Protein AF-A0AAW4CA44-F1 (afdb_monomer)

Nearest PDB structures (foldseek):
  3k1f-assembly1_I  TM=1.861E-01  e=2.307E+00  Saccharomyces cerevisiae
  8ze6-assembly1_B  TM=2.387E-01  e=8.278E+00  Manis javanica

pLDDT: mean 91.17, std 7.04, range [65.62, 98.19]

Structure (mmCIF, N/CA/C/O backbone):
data_AF-A0AAW4CA44-F1
#
_entry.id   AF-A0AAW4CA44-F1
#
loop_
_atom_site.group_PDB
_atom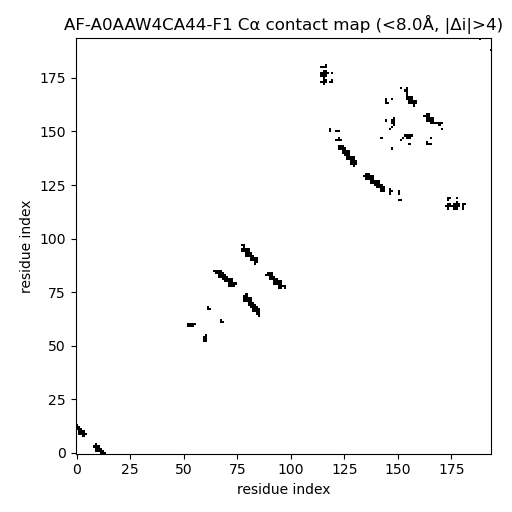_site.id
_atom_site.type_symbol
_atom_site.label_atom_id
_atom_site.label_alt_id
_atom_site.label_comp_id
_atom_site.label_asym_id
_atom_site.label_entity_id
_atom_site.label_seq_id
_atom_site.pdbx_PDB_ins_code
_atom_site.Cartn_x
_atom_site.Cartn_y
_atom_site.Cartn_z
_atom_site.occupancy
_atom_site.B_iso_or_equiv
_atom_site.auth_seq_id
_atom_site.auth_comp_id
_atom_site.auth_asym_id
_atom_site.auth_atom_id
_atom_site.pdbx_PDB_model_num
ATOM 1 N N . ALA A 1 1 ? 39.038 5.543 -43.722 1.00 79.88 1 ALA A N 1
ATOM 2 C CA . ALA A 1 1 ? 39.277 4.459 -44.694 1.00 79.88 1 ALA A CA 1
ATOM 3 C C . ALA A 1 1 ? 38.577 3.198 -44.208 1.00 79.88 1 ALA A C 1
ATOM 5 O O . ALA A 1 1 ? 38.648 2.915 -43.011 1.00 79.88 1 ALA A O 1
ATOM 6 N N . TRP A 1 2 ? 37.882 2.506 -45.109 1.00 91.25 2 TRP A N 1
ATOM 7 C CA . TRP A 1 2 ? 37.335 1.167 -44.896 1.00 91.25 2 TRP A CA 1
ATOM 8 C C . TRP A 1 2 ? 38.202 0.173 -45.675 1.00 91.25 2 TRP A C 1
ATOM 10 O O . TRP A 1 2 ? 38.726 0.534 -46.728 1.00 91.25 2 TRP A O 1
ATOM 20 N N . TYR A 1 3 ? 38.423 -1.027 -45.144 1.00 92.56 3 TYR A N 1
ATOM 21 C CA . TYR A 1 3 ? 39.148 -2.084 -45.853 1.00 92.56 3 TYR A CA 1
ATOM 22 C C . TYR A 1 3 ? 38.650 -3.465 -45.425 1.00 92.56 3 TYR A C 1
ATOM 24 O O . TYR A 1 3 ? 38.087 -3.618 -44.338 1.00 92.56 3 TYR A O 1
ATOM 32 N N . VAL A 1 4 ? 38.864 -4.456 -46.290 1.00 95.25 4 VAL A N 1
ATOM 33 C CA . VAL A 1 4 ? 38.542 -5.865 -46.037 1.00 95.25 4 VAL A CA 1
ATOM 34 C C . VAL A 1 4 ? 39.842 -6.661 -46.022 1.00 95.25 4 VAL A C 1
ATOM 36 O O . VAL A 1 4 ? 40.695 -6.461 -46.885 1.00 95.25 4 VAL A O 1
ATOM 39 N N . THR A 1 5 ? 40.031 -7.525 -45.026 1.00 95.19 5 THR A N 1
ATOM 40 C CA . THR A 1 5 ? 41.208 -8.405 -44.967 1.00 95.19 5 THR A CA 1
ATOM 41 C C . THR A 1 5 ? 41.041 -9.602 -45.899 1.00 95.19 5 THR A C 1
ATOM 43 O O . THR A 1 5 ? 39.931 -9.960 -46.286 1.00 95.19 5 THR A O 1
ATOM 46 N N . THR A 1 6 ? 42.134 -10.299 -46.203 1.00 95.12 6 THR A N 1
ATOM 47 C CA . THR A 1 6 ? 42.086 -11.581 -46.929 1.00 95.12 6 THR A CA 1
ATOM 48 C C . THR A 1 6 ? 41.328 -12.678 -46.172 1.00 95.12 6 THR A C 1
ATOM 50 O O . THR A 1 6 ? 40.929 -13.666 -46.776 1.00 95.12 6 THR A O 1
ATOM 53 N N . LEU A 1 7 ? 41.087 -12.491 -44.868 1.00 95.69 7 LEU A N 1
ATOM 54 C CA . LEU A 1 7 ? 40.252 -13.357 -44.031 1.00 95.69 7 LEU A CA 1
ATOM 55 C C . LEU A 1 7 ? 38.764 -12.952 -44.044 1.00 95.69 7 LEU A C 1
ATOM 57 O O . LEU A 1 7 ? 37.966 -13.560 -43.339 1.00 95.69 7 LEU A O 1
ATOM 61 N N . GLY A 1 8 ? 38.388 -11.915 -44.801 1.00 92.94 8 GLY A N 1
ATOM 62 C CA . GLY A 1 8 ? 37.006 -11.441 -44.921 1.00 92.94 8 GLY A CA 1
ATOM 63 C C . GLY A 1 8 ? 36.542 -10.487 -43.815 1.00 92.94 8 GLY A C 1
ATOM 64 O O . GLY A 1 8 ? 35.371 -10.113 -43.791 1.00 92.94 8 GLY A O 1
ATOM 65 N N . ASN A 1 9 ? 37.430 -10.046 -42.915 1.00 93.19 9 ASN A N 1
ATOM 66 C CA . ASN A 1 9 ? 37.067 -9.079 -41.874 1.00 93.19 9 ASN A CA 1
ATOM 67 C C . ASN A 1 9 ? 36.920 -7.685 -42.477 1.00 93.19 9 ASN A C 1
ATOM 69 O O . ASN A 1 9 ? 37.839 -7.196 -43.134 1.00 93.19 9 ASN A O 1
ATOM 73 N N . MET A 1 10 ? 35.799 -7.022 -42.205 1.00 92.94 10 MET A N 1
ATOM 74 C CA . MET A 1 10 ? 35.562 -5.642 -42.618 1.00 92.94 10 MET A CA 1
ATOM 75 C C . MET A 1 10 ? 35.904 -4.682 -41.476 1.00 92.94 10 MET A C 1
ATOM 77 O O . MET A 1 10 ? 35.412 -4.833 -40.360 1.00 92.94 10 MET A O 1
ATOM 81 N N . HIS A 1 11 ? 36.719 -3.666 -41.759 1.00 93.38 11 HIS A N 1
ATOM 82 C CA . HIS A 1 11 ? 37.109 -2.648 -40.785 1.00 93.38 11 HIS A CA 1
ATOM 83 C C . HIS A 1 11 ? 36.714 -1.251 -41.265 1.00 93.38 11 HIS A C 1
ATOM 85 O O . HIS A 1 11 ? 36.974 -0.881 -42.411 1.00 93.38 11 HIS A O 1
ATOM 91 N N . CYS A 1 12 ? 36.163 -0.436 -40.361 1.00 91.94 12 CYS A N 1
ATOM 92 C CA . CYS A 1 12 ? 35.957 0.997 -40.559 1.00 91.94 12 CYS A CA 1
ATOM 93 C C . CYS A 1 12 ? 36.619 1.774 -39.414 1.00 91.94 12 CYS A C 1
ATOM 95 O O . CYS A 1 12 ? 36.429 1.433 -38.251 1.00 91.94 12 CYS A O 1
ATOM 97 N N . ARG A 1 13 ? 37.408 2.810 -39.734 1.00 87.00 13 ARG A N 1
ATOM 98 C CA . ARG A 1 13 ? 38.096 3.632 -38.716 1.00 87.00 13 ARG A CA 1
ATOM 99 C C . ARG A 1 13 ? 37.192 4.631 -37.981 1.00 87.00 13 ARG A C 1
ATOM 101 O O . ARG A 1 13 ? 37.518 4.976 -36.857 1.00 87.00 13 ARG A O 1
ATOM 108 N N . ASN A 1 14 ? 36.114 5.104 -38.614 1.00 89.12 14 ASN A N 1
ATOM 109 C CA . ASN A 1 14 ? 35.220 6.118 -38.040 1.00 89.12 14 ASN A CA 1
ATOM 110 C C . ASN A 1 14 ? 33.825 5.522 -37.806 1.00 89.12 14 ASN A C 1
ATOM 112 O O . ASN A 1 14 ? 33.614 4.838 -36.813 1.00 89.12 14 ASN A O 1
ATOM 116 N N . GLY A 1 15 ? 32.882 5.744 -38.725 1.00 90.06 15 GLY A N 1
ATOM 117 C CA . GLY A 1 15 ? 31.509 5.251 -38.617 1.00 90.06 15 GLY A CA 1
ATOM 118 C C . GLY A 1 15 ? 31.065 4.498 -39.866 1.00 90.06 15 GLY A C 1
ATOM 119 O O . GLY A 1 15 ? 31.588 4.722 -40.959 1.00 90.06 15 GLY A O 1
ATOM 120 N N . ALA A 1 16 ? 30.093 3.609 -39.693 1.00 92.44 16 ALA A N 1
ATOM 121 C CA . ALA A 1 16 ? 29.365 2.958 -40.773 1.00 92.44 16 ALA A CA 1
ATOM 122 C C . ALA A 1 16 ? 27.868 3.199 -40.542 1.00 92.44 16 ALA A C 1
ATOM 124 O O . ALA A 1 16 ? 27.333 2.791 -39.514 1.00 92.44 16 ALA A O 1
ATOM 125 N N . ASN A 1 17 ? 27.217 3.887 -41.481 1.00 92.75 17 ASN A N 1
ATOM 126 C CA . ASN A 1 17 ? 25.785 4.172 -41.426 1.00 92.75 17 ASN A CA 1
ATOM 127 C C . ASN A 1 17 ? 25.055 3.254 -42.410 1.00 92.75 17 ASN A C 1
ATOM 129 O O . ASN A 1 17 ? 25.437 3.173 -43.577 1.00 92.75 17 ASN A O 1
ATOM 133 N N . PHE A 1 18 ? 23.995 2.594 -41.947 1.00 94.31 18 PHE A N 1
ATOM 134 C CA . PHE A 1 18 ? 23.135 1.741 -42.764 1.00 94.31 18 PHE A CA 1
ATOM 135 C C . PHE A 1 18 ? 21.726 2.337 -42.774 1.00 94.31 18 PHE A C 1
ATOM 137 O O . PHE A 1 18 ? 21.125 2.515 -41.719 1.00 94.31 18 PHE A O 1
ATOM 144 N N . HIS A 1 19 ? 21.206 2.663 -43.958 1.00 94.06 19 HIS A N 1
ATOM 145 C CA . HIS A 1 19 ? 19.866 3.252 -44.116 1.00 94.06 19 HIS A CA 1
ATOM 146 C C . HIS A 1 19 ? 18.775 2.214 -44.409 1.00 94.06 19 HIS A C 1
ATOM 148 O O . HIS A 1 19 ? 17.592 2.539 -44.399 1.00 94.06 19 HIS A O 1
ATOM 154 N N . GLY A 1 20 ? 19.178 0.977 -44.701 1.00 95.50 20 GLY A N 1
ATOM 155 C CA . GLY A 1 20 ? 18.288 -0.139 -44.989 1.00 95.50 20 GLY A CA 1
ATOM 156 C C . GLY A 1 20 ? 18.403 -1.247 -43.948 1.00 95.50 20 GLY A C 1
ATOM 157 O O . GLY A 1 20 ? 18.813 -1.033 -42.808 1.00 95.50 20 GLY A O 1
ATOM 158 N N . ARG A 1 21 ? 18.047 -2.458 -44.369 1.00 94.44 21 ARG A N 1
ATOM 159 C CA . ARG A 1 21 ? 18.075 -3.656 -43.533 1.00 94.44 21 ARG A CA 1
ATOM 160 C C . ARG A 1 21 ? 19.507 -4.156 -43.321 1.00 94.44 21 ARG A C 1
ATOM 162 O O . ARG A 1 21 ? 20.285 -4.227 -44.268 1.00 94.44 21 ARG A O 1
ATOM 169 N N . VAL A 1 22 ? 19.820 -4.541 -42.086 1.00 94.56 22 VAL A N 1
ATOM 170 C CA . VAL A 1 22 ? 21.043 -5.266 -41.719 1.00 94.56 22 VAL A CA 1
ATOM 171 C C . VAL A 1 22 ? 20.613 -6.602 -41.129 1.00 94.56 22 VAL A C 1
ATOM 173 O O . VAL A 1 22 ? 19.961 -6.630 -40.087 1.00 94.56 22 VAL A O 1
ATOM 176 N N . ASP A 1 23 ? 20.950 -7.695 -41.808 1.00 93.56 23 ASP A N 1
ATOM 177 C CA . ASP A 1 23 ? 20.640 -9.053 -41.365 1.00 93.56 23 ASP A CA 1
ATOM 178 C C . ASP A 1 23 ? 21.888 -9.748 -40.822 1.00 93.56 23 ASP A C 1
ATOM 180 O O . ASP A 1 23 ? 22.973 -9.654 -41.395 1.00 93.56 23 ASP A O 1
ATOM 184 N N . PHE A 1 24 ? 21.708 -10.493 -39.734 1.00 92.31 24 PHE A N 1
ATOM 185 C CA . PHE A 1 24 ? 22.721 -11.360 -39.144 1.00 92.31 24 PHE A CA 1
ATOM 186 C C . PHE A 1 24 ? 22.192 -12.803 -39.152 1.00 92.31 24 PHE A C 1
ATOM 188 O O . PHE A 1 24 ? 21.102 -13.049 -38.637 1.00 92.31 24 PHE A O 1
ATOM 195 N N . SER A 1 25 ? 22.921 -13.755 -39.740 1.00 86.81 25 SER A N 1
ATOM 196 C CA . SER A 1 25 ? 22.473 -15.153 -39.884 1.00 86.81 25 SER A CA 1
ATOM 197 C C . SER A 1 25 ? 22.835 -16.046 -38.681 1.00 86.81 25 SER A C 1
ATOM 199 O O . SER A 1 25 ? 23.636 -15.670 -37.817 1.00 86.81 25 SER A O 1
ATOM 201 N N . ASP A 1 26 ? 22.238 -17.244 -38.628 1.00 82.56 26 ASP A N 1
ATOM 202 C CA . ASP A 1 26 ? 22.510 -18.340 -37.681 1.00 82.56 26 ASP A CA 1
ATOM 203 C C . ASP A 1 26 ? 22.618 -17.926 -36.198 1.00 82.56 26 ASP A C 1
ATOM 205 O O . ASP A 1 26 ? 21.624 -17.608 -35.547 1.00 82.56 26 ASP A O 1
ATOM 209 N N . ARG A 1 27 ? 23.838 -17.979 -35.637 1.00 81.88 27 ARG A N 1
ATOM 210 C CA . ARG A 1 27 ? 24.189 -17.663 -34.242 1.00 81.88 27 ARG A CA 1
ATOM 211 C C . ARG A 1 27 ? 25.140 -16.471 -34.191 1.00 81.88 27 ARG A C 1
ATOM 213 O O . ARG A 1 27 ? 26.250 -16.561 -33.665 1.00 81.88 27 ARG A O 1
ATOM 220 N N . SER A 1 28 ? 24.716 -15.357 -34.768 1.00 88.62 28 SER A N 1
ATOM 221 C CA . SER A 1 28 ? 25.492 -14.121 -34.733 1.00 88.62 28 SER A CA 1
ATOM 222 C C . SER A 1 28 ? 25.520 -13.504 -33.331 1.00 88.62 28 SER A C 1
ATOM 224 O O . SER A 1 28 ? 24.560 -13.597 -32.567 1.00 88.62 28 SER A O 1
ATOM 226 N N . ARG A 1 29 ? 26.635 -12.852 -32.986 1.00 91.50 29 ARG A N 1
ATOM 227 C CA . ARG A 1 29 ? 26.768 -12.044 -31.767 1.00 91.50 29 ARG A CA 1
ATOM 228 C C . ARG A 1 29 ? 27.095 -10.614 -32.156 1.00 91.50 29 ARG A C 1
ATOM 230 O O . ARG A 1 29 ? 28.037 -10.387 -32.909 1.00 91.50 29 ARG A O 1
ATOM 237 N N . VAL A 1 30 ? 26.348 -9.669 -31.601 1.00 93.56 30 VAL A N 1
ATOM 238 C CA . VAL A 1 30 ? 26.621 -8.238 -31.738 1.00 93.56 30 VAL A CA 1
ATOM 239 C C . VAL A 1 30 ? 27.064 -7.722 -30.376 1.00 93.56 30 VAL A C 1
ATOM 241 O O . VAL A 1 30 ? 26.314 -7.808 -29.407 1.00 93.56 30 VAL A O 1
ATOM 244 N N . ASN A 1 31 ? 28.296 -7.221 -30.300 1.00 94.38 31 ASN A N 1
ATOM 245 C CA . ASN A 1 31 ? 28.855 -6.654 -29.078 1.00 94.38 31 ASN A CA 1
ATOM 246 C C . ASN A 1 31 ? 28.838 -5.129 -29.176 1.00 94.38 31 ASN A C 1
ATOM 248 O O . ASN A 1 31 ? 29.398 -4.562 -30.113 1.00 94.38 31 ASN A O 1
ATOM 252 N N . PHE A 1 32 ? 28.243 -4.475 -28.182 1.00 94.56 32 PHE A N 1
ATOM 253 C CA . PHE A 1 32 ? 28.301 -3.028 -28.022 1.00 94.56 32 PHE A CA 1
ATOM 254 C C . PHE A 1 32 ? 29.223 -2.709 -26.847 1.00 94.56 32 PHE A C 1
ATOM 256 O O . PHE A 1 32 ? 28.968 -3.128 -25.721 1.00 94.56 32 PHE A O 1
ATOM 263 N N . TYR A 1 33 ? 30.308 -1.984 -27.113 1.00 93.69 33 TYR A N 1
ATOM 264 C CA . TYR A 1 33 ? 31.251 -1.535 -26.078 1.00 93.69 33 TYR A CA 1
ATOM 265 C C . TYR A 1 33 ? 30.842 -0.191 -25.450 1.00 93.69 33 TYR A C 1
ATOM 267 O O . TYR A 1 33 ? 31.508 0.312 -24.550 1.00 93.69 33 TYR A O 1
ATOM 275 N N . SER A 1 34 ? 29.734 0.376 -25.922 1.00 93.25 34 SER A N 1
ATOM 276 C CA . SER A 1 34 ? 29.039 1.541 -25.381 1.00 93.25 34 SER A CA 1
ATOM 277 C C . SER A 1 34 ? 27.533 1.258 -25.343 1.00 93.25 34 SER A C 1
ATOM 279 O O . SER A 1 34 ? 27.081 0.207 -25.800 1.00 93.25 34 SER A O 1
ATOM 281 N N . GLN A 1 35 ? 26.743 2.173 -24.782 1.00 92.81 35 GLN A N 1
ATOM 282 C CA . GLN A 1 35 ? 25.297 1.995 -24.688 1.00 92.81 35 GLN A CA 1
ATOM 283 C C . GLN A 1 35 ? 24.633 2.132 -26.074 1.00 92.81 35 GLN A C 1
ATOM 285 O O . GLN A 1 35 ? 24.700 3.215 -26.662 1.00 92.81 35 GLN A O 1
ATOM 290 N N . PRO A 1 36 ? 23.980 1.080 -26.610 1.00 94.75 36 PRO A N 1
ATOM 291 C CA . PRO A 1 36 ? 23.202 1.208 -27.836 1.00 94.75 36 PRO A CA 1
ATOM 292 C C . PRO A 1 36 ? 21.957 2.071 -27.589 1.00 94.75 36 PRO A C 1
ATOM 294 O O . PRO A 1 36 ? 21.385 2.057 -26.497 1.00 94.75 36 PRO A O 1
ATOM 297 N N . SER A 1 37 ? 21.520 2.802 -28.615 1.00 94.69 37 SER A N 1
ATOM 298 C CA . SER A 1 37 ? 20.318 3.642 -28.577 1.00 94.69 37 SER A CA 1
ATOM 299 C C . SER A 1 37 ? 19.331 3.209 -29.659 1.00 94.69 37 SER A C 1
ATOM 301 O O . SER A 1 37 ? 19.723 2.988 -30.804 1.00 94.69 37 SER A O 1
ATOM 303 N N . PHE A 1 38 ? 18.053 3.101 -29.292 1.00 94.75 38 PHE A N 1
ATOM 304 C CA . PHE A 1 38 ? 16.960 2.690 -30.174 1.00 94.75 38 PHE A CA 1
ATOM 305 C C . PHE A 1 38 ? 15.836 3.727 -30.110 1.00 94.75 38 PHE A C 1
ATOM 307 O O . PHE A 1 38 ? 15.036 3.726 -29.177 1.00 94.75 38 PHE A O 1
ATOM 314 N N . SER A 1 39 ? 15.758 4.621 -31.098 1.00 94.94 39 SER A N 1
ATOM 315 C CA . SER A 1 39 ? 14.807 5.745 -31.071 1.00 94.94 39 SER A CA 1
ATOM 316 C C . SER A 1 39 ? 13.340 5.333 -31.236 1.00 94.94 39 SER A C 1
ATOM 318 O O . SER A 1 39 ? 12.464 6.016 -30.725 1.00 94.94 39 SER A O 1
ATOM 320 N N . ASN A 1 40 ? 13.077 4.209 -31.912 1.00 94.56 40 ASN A N 1
ATOM 321 C CA . ASN A 1 40 ? 11.727 3.684 -32.162 1.00 94.56 40 ASN A CA 1
ATOM 322 C C . ASN A 1 40 ? 11.439 2.392 -31.371 1.00 94.56 40 ASN A C 1
ATOM 324 O O . ASN A 1 40 ? 10.542 1.631 -31.726 1.00 94.56 40 ASN A O 1
ATOM 328 N N . GLY A 1 41 ? 12.218 2.126 -30.316 1.00 92.75 41 GLY A N 1
ATOM 329 C CA . GLY A 1 41 ? 12.138 0.892 -29.533 1.00 92.75 41 GLY A CA 1
ATOM 330 C C . GLY A 1 41 ? 12.890 -0.292 -30.151 1.00 92.75 41 GLY A C 1
ATOM 331 O O . GLY A 1 41 ? 13.475 -0.201 -31.231 1.00 92.75 41 GLY A O 1
ATOM 332 N N . ALA A 1 42 ? 12.893 -1.411 -29.426 1.00 93.81 42 ALA A N 1
ATOM 333 C CA . ALA A 1 42 ? 13.510 -2.668 -29.836 1.00 93.81 42 ALA A CA 1
ATOM 334 C C . ALA A 1 42 ? 12.486 -3.804 -29.720 1.00 93.81 42 ALA A C 1
ATOM 336 O O . ALA A 1 42 ? 11.833 -3.952 -28.688 1.00 93.81 42 ALA A O 1
ATOM 337 N N . VAL A 1 43 ? 12.360 -4.613 -30.772 1.00 94.44 43 VAL A N 1
ATOM 338 C CA . VAL A 1 43 ? 11.500 -5.804 -30.787 1.00 94.44 43 VAL A CA 1
ATOM 339 C C . VAL A 1 43 ? 12.376 -7.038 -30.602 1.00 94.44 43 VAL A C 1
ATOM 341 O O . VAL A 1 43 ? 13.314 -7.252 -31.368 1.00 94.44 43 VAL A O 1
ATOM 344 N N . ILE A 1 44 ? 12.069 -7.853 -29.591 1.00 93.94 44 ILE A N 1
ATOM 345 C CA . ILE A 1 44 ? 12.786 -9.099 -29.291 1.00 93.94 44 ILE A CA 1
ATOM 346 C C . ILE A 1 44 ? 11.820 -10.264 -29.483 1.00 93.94 44 ILE A C 1
ATOM 348 O O . ILE A 1 44 ? 10.913 -10.472 -28.682 1.00 93.94 44 ILE A O 1
ATOM 352 N N . ASN A 1 45 ? 12.034 -11.041 -30.543 1.00 92.50 45 ASN A N 1
ATOM 353 C CA . ASN A 1 45 ? 11.297 -12.279 -30.782 1.00 92.50 45 ASN A CA 1
ATOM 354 C C . ASN A 1 45 ? 11.994 -13.426 -30.039 1.00 92.50 45 ASN A C 1
ATOM 356 O O . ASN A 1 45 ? 12.885 -14.076 -30.581 1.00 92.50 45 ASN A O 1
ATOM 360 N N . GLY A 1 46 ? 11.627 -13.625 -28.772 1.00 91.88 46 GLY A N 1
ATOM 361 C CA . GLY A 1 46 ? 12.207 -14.644 -27.898 1.00 91.88 46 GLY A CA 1
ATOM 362 C C . GLY A 1 46 ? 12.470 -14.121 -26.488 1.00 91.88 46 GLY A C 1
ATOM 363 O O . GLY A 1 46 ? 11.909 -13.115 -26.062 1.00 91.88 46 GLY A O 1
ATOM 364 N N . SER A 1 47 ? 13.328 -14.815 -25.743 1.00 92.62 47 SER A N 1
ATOM 365 C CA . SER A 1 47 ? 13.669 -14.428 -24.372 1.00 92.62 47 SER A CA 1
ATOM 366 C C . SER A 1 47 ? 14.713 -13.310 -24.333 1.00 92.62 47 SER A C 1
ATOM 368 O O . SER A 1 47 ? 15.761 -13.403 -24.972 1.00 92.62 47 SER A O 1
ATOM 370 N N . LEU A 1 48 ? 14.472 -12.295 -23.501 1.00 93.19 48 LEU A N 1
ATOM 371 C CA . LEU A 1 48 ? 15.467 -11.296 -23.117 1.00 93.19 48 LEU A CA 1
ATOM 372 C C . LEU A 1 48 ? 16.111 -11.708 -21.785 1.00 93.19 48 LEU A C 1
ATOM 374 O O . LEU A 1 48 ? 15.431 -11.818 -20.768 1.00 93.19 48 LEU A O 1
ATOM 378 N N . ARG A 1 49 ? 17.433 -11.908 -21.778 1.00 92.00 49 ARG A N 1
ATOM 379 C CA . ARG A 1 49 ? 18.213 -12.114 -20.550 1.00 92.00 49 ARG A CA 1
ATOM 380 C C . ARG A 1 49 ? 18.946 -10.826 -20.194 1.00 92.00 49 ARG A C 1
ATOM 382 O O . ARG A 1 49 ? 19.800 -10.381 -20.954 1.00 92.00 49 ARG A O 1
ATOM 389 N N . VAL A 1 50 ? 18.652 -10.270 -19.022 1.00 89.94 50 VAL A N 1
ATOM 390 C CA . VAL A 1 50 ? 19.299 -9.062 -18.492 1.00 89.94 50 VAL A CA 1
ATOM 391 C C . VAL A 1 50 ? 19.995 -9.419 -17.184 1.00 89.94 50 VAL A C 1
ATOM 393 O O . VAL A 1 50 ? 19.392 -10.038 -16.314 1.00 89.94 50 VAL A O 1
ATOM 396 N N . SER A 1 51 ? 21.278 -9.080 -17.057 1.00 88.69 51 SER A N 1
ATOM 397 C CA . SER A 1 51 ? 22.021 -9.214 -15.794 1.00 88.69 51 SER A CA 1
ATOM 398 C C . SER A 1 51 ? 21.878 -7.984 -14.894 1.00 88.69 51 SER A C 1
ATOM 400 O O . SER A 1 51 ? 22.055 -8.086 -13.684 1.00 88.69 51 SER A O 1
ATOM 402 N N . GLY A 1 52 ? 21.587 -6.827 -15.493 1.00 87.00 52 GLY A N 1
ATOM 403 C CA . GLY A 1 52 ? 21.255 -5.580 -14.811 1.00 87.00 52 GLY A CA 1
ATOM 404 C C . GLY A 1 52 ? 19.747 -5.360 -14.680 1.00 87.00 52 GLY A C 1
ATOM 405 O O . GLY A 1 52 ? 18.960 -6.303 -14.632 1.00 87.00 52 GLY A O 1
ATOM 406 N N . ARG A 1 53 ? 19.348 -4.090 -14.635 1.00 86.88 53 ARG A N 1
ATOM 407 C CA . ARG A 1 53 ? 17.950 -3.675 -14.488 1.00 86.88 53 ARG A CA 1
ATOM 408 C C . ARG A 1 53 ? 17.359 -3.191 -15.812 1.00 86.88 53 ARG A C 1
ATOM 410 O O . ARG A 1 53 ? 18.099 -2.755 -16.691 1.00 86.88 53 ARG A O 1
ATOM 417 N N . ILE A 1 54 ? 16.034 -3.254 -15.933 1.00 91.88 54 ILE A N 1
ATOM 418 C CA . ILE A 1 54 ? 15.276 -2.649 -17.035 1.00 91.88 54 ILE A CA 1
ATOM 419 C C . ILE A 1 54 ? 14.575 -1.415 -16.464 1.00 91.88 54 ILE A C 1
ATOM 421 O O . ILE A 1 54 ? 13.672 -1.555 -15.647 1.00 91.88 54 ILE A O 1
ATOM 425 N N . THR A 1 55 ? 14.977 -0.221 -16.895 1.00 90.44 55 THR A N 1
ATOM 426 C CA . THR A 1 55 ? 14.458 1.061 -16.395 1.00 90.44 55 THR A CA 1
ATOM 427 C C . THR A 1 55 ? 13.640 1.794 -17.455 1.00 90.44 55 THR A C 1
ATOM 429 O O . THR A 1 55 ? 13.793 1.572 -18.656 1.00 90.44 55 THR A O 1
ATOM 432 N N . TYR A 1 56 ? 12.785 2.713 -17.014 1.00 87.94 56 TYR A N 1
ATOM 433 C CA . TYR A 1 56 ? 12.122 3.708 -17.856 1.00 87.94 56 TYR A CA 1
ATOM 434 C C . TYR A 1 56 ? 12.058 5.052 -17.116 1.00 87.94 56 TYR A C 1
ATOM 436 O O . TYR A 1 56 ? 12.347 5.128 -15.919 1.00 87.94 56 TYR A O 1
ATOM 444 N N . SER A 1 57 ? 11.691 6.135 -17.810 1.00 86.31 57 SER A N 1
ATOM 445 C CA . SER A 1 57 ? 11.546 7.446 -17.162 1.00 86.31 57 SER A CA 1
ATOM 446 C C . SER A 1 57 ? 10.385 7.400 -16.166 1.00 86.31 57 SER A C 1
ATOM 448 O O . SER A 1 57 ? 9.219 7.393 -16.556 1.00 86.31 57 SER A O 1
ATOM 450 N N . GLY A 1 58 ? 10.718 7.287 -14.879 1.00 82.00 58 GLY A N 1
ATOM 451 C CA . GLY A 1 58 ? 9.758 7.144 -13.786 1.00 82.00 58 GLY A CA 1
ATOM 452 C C . GLY A 1 58 ? 9.805 5.814 -13.028 1.00 82.00 58 GLY A C 1
ATOM 453 O O . GLY A 1 58 ? 9.022 5.663 -12.092 1.00 82.00 58 GLY A O 1
ATOM 454 N N . GLY A 1 59 ? 10.694 4.867 -13.364 1.00 83.81 59 GLY A N 1
ATOM 455 C CA . GLY A 1 59 ? 10.846 3.665 -12.540 1.00 83.81 59 GLY A CA 1
ATOM 456 C C . GLY A 1 59 ? 11.647 2.506 -13.131 1.00 83.81 59 GLY A C 1
ATOM 457 O O . GLY A 1 59 ? 12.371 2.627 -14.118 1.00 83.81 59 GLY A O 1
ATOM 458 N N . GLU A 1 60 ? 11.495 1.365 -12.470 1.00 86.88 60 GLU A N 1
ATOM 459 C CA . GLU A 1 60 ? 12.068 0.069 -12.831 1.00 86.88 60 GLU A CA 1
ATOM 460 C C . GLU A 1 60 ? 10.939 -0.832 -13.336 1.00 86.88 60 GLU A C 1
ATOM 462 O O . GLU A 1 60 ? 9.822 -0.804 -12.810 1.00 86.88 60 GLU A O 1
ATOM 467 N N . TRP A 1 61 ? 11.211 -1.638 -14.355 1.00 86.38 61 TRP A N 1
ATOM 468 C CA . TRP A 1 61 ? 10.257 -2.618 -14.849 1.00 86.38 61 TRP A CA 1
ATOM 469 C C . TRP A 1 61 ? 10.133 -3.787 -13.867 1.00 86.38 61 TRP A C 1
ATOM 471 O O . TRP A 1 61 ? 11.130 -4.337 -13.396 1.00 86.38 61 TRP A O 1
ATOM 481 N N . LEU A 1 62 ? 8.894 -4.187 -13.587 1.00 80.81 62 LEU A N 1
ATOM 482 C CA . LEU A 1 62 ? 8.564 -5.321 -12.733 1.00 80.81 62 LEU A CA 1
ATOM 483 C C . LEU A 1 62 ? 7.899 -6.409 -13.578 1.00 80.81 62 LEU A C 1
ATOM 485 O O . LEU A 1 62 ? 6.830 -6.186 -14.144 1.00 80.81 62 LEU A O 1
ATOM 489 N N . TYR A 1 63 ? 8.500 -7.599 -13.620 1.00 79.94 63 TYR A N 1
ATOM 490 C CA . TYR A 1 63 ? 7.820 -8.771 -14.162 1.00 79.94 63 TYR A CA 1
ATOM 491 C C . TYR A 1 63 ? 6.872 -9.354 -13.118 1.00 79.94 63 TYR A C 1
ATOM 493 O O . TYR A 1 63 ? 7.307 -9.815 -12.063 1.00 79.94 63 TYR A O 1
ATOM 501 N N . SER A 1 64 ? 5.584 -9.400 -13.429 1.00 81.56 64 SER A N 1
ATOM 502 C CA . SER A 1 64 ? 4.631 -10.245 -12.719 1.00 81.56 64 SER A CA 1
ATOM 503 C C . SER A 1 64 ? 3.563 -10.722 -13.700 1.00 81.56 64 SER A C 1
ATOM 505 O O . SER A 1 64 ? 3.118 -9.931 -14.527 1.00 81.56 64 SER A O 1
ATOM 507 N N . PRO A 1 65 ? 3.133 -11.995 -13.637 1.00 82.94 65 PRO A N 1
ATOM 508 C CA . PRO A 1 65 ? 2.054 -12.503 -14.484 1.00 82.94 65 PRO A CA 1
ATOM 509 C C . PRO A 1 65 ? 0.686 -11.898 -14.137 1.00 82.94 65 PRO A C 1
ATOM 511 O O . PRO A 1 65 ? -0.234 -11.983 -14.939 1.00 82.94 65 PRO A O 1
ATOM 514 N N . ILE A 1 66 ? 0.545 -11.295 -12.951 1.00 86.38 66 ILE A N 1
ATOM 515 C CA . ILE A 1 66 ? -0.724 -10.742 -12.457 1.00 86.38 66 ILE A CA 1
ATOM 516 C C . ILE A 1 66 ? -0.671 -9.213 -12.417 1.00 86.38 66 ILE A C 1
ATOM 518 O O . ILE A 1 66 ? -1.651 -8.560 -12.767 1.00 86.38 66 ILE A O 1
ATOM 522 N N . TYR A 1 67 ? 0.472 -8.634 -12.036 1.00 88.81 67 TYR A N 1
ATOM 523 C CA . TYR A 1 67 ? 0.607 -7.197 -11.792 1.00 88.81 67 TYR A CA 1
ATOM 524 C C . TYR A 1 67 ? 1.533 -6.518 -12.802 1.00 88.81 67 TYR A C 1
ATOM 526 O O . TYR A 1 67 ? 2.519 -7.104 -13.237 1.00 88.81 67 TYR A O 1
ATOM 534 N N . ASN A 1 68 ? 1.247 -5.265 -13.156 1.00 86.44 68 ASN A N 1
ATOM 535 C CA . ASN A 1 68 ? 2.085 -4.476 -14.073 1.00 86.44 68 ASN A CA 1
ATOM 536 C C . ASN A 1 68 ? 2.551 -3.126 -13.510 1.00 86.44 68 ASN A C 1
ATOM 538 O O . ASN A 1 68 ? 3.376 -2.461 -14.135 1.00 86.44 68 ASN A O 1
ATOM 542 N N . LYS A 1 69 ? 2.044 -2.704 -12.347 1.00 87.25 69 LYS A N 1
ATOM 543 C CA . LYS A 1 69 ? 2.464 -1.466 -11.686 1.00 87.25 69 LYS A CA 1
ATOM 544 C C . LYS A 1 69 ? 2.345 -1.605 -10.176 1.00 87.25 69 LYS A C 1
ATOM 546 O O . LYS A 1 69 ? 1.298 -2.003 -9.672 1.00 87.25 69 LYS A O 1
ATOM 551 N N . LEU A 1 70 ? 3.406 -1.210 -9.479 1.00 90.62 70 LEU A N 1
ATOM 552 C CA . LEU A 1 70 ? 3.392 -0.959 -8.043 1.00 90.62 70 LEU A CA 1
ATOM 553 C C . LEU A 1 70 ? 3.448 0.543 -7.820 1.00 90.62 70 LEU A C 1
ATOM 555 O O . LEU A 1 70 ? 4.269 1.231 -8.430 1.00 90.62 70 LEU A O 1
ATOM 559 N N . TRP A 1 71 ? 2.596 1.061 -6.950 1.00 88.81 71 TRP A N 1
ATOM 560 C CA . TRP A 1 71 ? 2.679 2.457 -6.545 1.00 88.81 71 TRP A CA 1
ATOM 561 C C . TRP A 1 71 ? 2.230 2.622 -5.102 1.00 88.81 71 TRP A C 1
ATOM 563 O O . TRP A 1 71 ? 1.523 1.780 -4.552 1.00 88.81 71 TRP A O 1
ATOM 573 N N . LYS A 1 72 ? 2.711 3.690 -4.473 1.00 89.94 72 LYS A N 1
ATOM 574 C CA . LYS A 1 72 ? 2.414 4.002 -3.081 1.00 89.94 72 LYS A CA 1
ATOM 575 C C . LYS A 1 72 ? 1.445 5.168 -3.018 1.00 89.94 72 LYS A C 1
ATOM 577 O O . LYS A 1 72 ? 1.658 6.157 -3.716 1.00 89.94 72 LYS A O 1
ATOM 582 N N . ASP A 1 73 ? 0.472 5.067 -2.128 1.00 89.00 73 ASP A N 1
ATOM 583 C CA . ASP A 1 73 ? -0.430 6.156 -1.780 1.00 89.00 73 ASP A CA 1
ATOM 584 C C . ASP A 1 73 ? -0.346 6.474 -0.289 1.00 89.00 73 ASP A C 1
ATOM 586 O O . ASP A 1 73 ? -0.195 5.570 0.537 1.00 89.00 73 ASP A O 1
ATOM 590 N N . THR A 1 74 ? -0.483 7.750 0.053 1.00 87.25 74 THR A N 1
ATOM 591 C CA . THR A 1 74 ? -0.616 8.204 1.440 1.00 87.25 74 THR A CA 1
ATOM 592 C C . THR A 1 74 ? -1.916 8.985 1.544 1.00 87.25 74 THR A C 1
ATOM 594 O O . THR A 1 74 ? -1.934 10.209 1.421 1.00 87.25 74 THR A O 1
ATOM 597 N N . SER A 1 75 ? -3.010 8.264 1.745 1.00 75.38 75 SER A N 1
ATOM 598 C CA . SER A 1 75 ? -4.360 8.812 1.846 1.00 75.38 75 SER A CA 1
ATOM 599 C C . SER A 1 75 ? -5.098 8.192 3.035 1.00 75.38 75 SER A C 1
ATOM 601 O O . SER A 1 75 ? -4.660 7.190 3.607 1.00 75.38 75 SER A O 1
ATOM 603 N N . GLN A 1 76 ? -6.198 8.827 3.455 1.00 66.50 76 GLN A N 1
ATOM 604 C CA . GLN A 1 76 ? -7.101 8.323 4.505 1.00 66.50 76 GLN A CA 1
ATOM 605 C C . GLN A 1 76 ? -6.412 7.971 5.844 1.00 66.50 76 GLN A C 1
ATOM 607 O O . GLN A 1 76 ? -6.847 7.078 6.568 1.00 66.50 76 GLN A O 1
ATOM 612 N N . GLY A 1 77 ? -5.318 8.665 6.181 1.00 69.50 77 GLY A N 1
ATOM 613 C CA . GLY A 1 77 ? -4.565 8.436 7.420 1.00 69.50 77 GLY A CA 1
ATOM 614 C C . GLY A 1 77 ? -3.653 7.202 7.410 1.00 69.50 77 GLY A C 1
ATOM 615 O O . GLY A 1 77 ? -3.072 6.880 8.444 1.00 69.50 77 GLY A O 1
ATOM 616 N N . GLY A 1 78 ? -3.492 6.532 6.265 1.00 75.62 78 GLY A N 1
ATOM 617 C CA . GLY A 1 78 ? -2.638 5.357 6.095 1.00 75.62 78 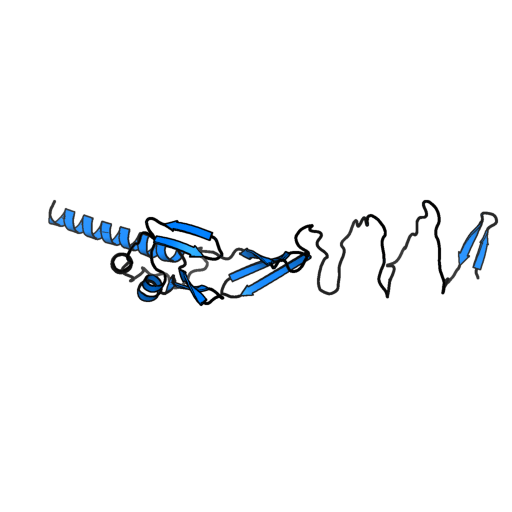GLY A CA 1
ATOM 618 C C . GLY A 1 78 ? -1.586 5.529 5.001 1.00 75.62 78 GLY A C 1
ATOM 619 O O . GLY A 1 78 ? -1.490 6.555 4.329 1.00 75.62 78 GLY A O 1
ATOM 620 N N . THR A 1 79 ? -0.757 4.506 4.821 1.00 85.81 79 THR A N 1
ATOM 621 C CA . THR A 1 79 ? 0.107 4.364 3.645 1.00 85.81 79 THR A CA 1
ATOM 622 C C . THR A 1 79 ? -0.183 3.010 3.024 1.00 85.81 79 THR A C 1
ATOM 624 O O . THR A 1 79 ? -0.272 2.023 3.744 1.00 85.81 79 THR A O 1
ATOM 627 N N . TRP A 1 80 ? -0.318 2.953 1.705 1.00 88.44 80 TRP A N 1
ATOM 628 C CA . TRP A 1 80 ? -0.732 1.753 0.979 1.00 88.44 80 TRP A CA 1
ATOM 629 C C . TRP A 1 80 ? 0.227 1.478 -0.175 1.00 88.44 80 TRP A C 1
ATOM 631 O O . TRP A 1 80 ? 0.677 2.414 -0.836 1.00 88.44 80 TRP A O 1
ATOM 641 N N . ILE A 1 81 ? 0.526 0.205 -0.436 1.00 91.75 81 ILE A N 1
ATOM 642 C CA . ILE A 1 81 ? 1.091 -0.245 -1.715 1.00 91.75 81 ILE A CA 1
ATOM 643 C C . ILE A 1 81 ? -0.053 -0.804 -2.538 1.00 91.75 81 ILE A C 1
ATOM 645 O O . ILE A 1 81 ? -0.657 -1.797 -2.145 1.00 91.75 81 ILE A O 1
ATOM 649 N N . TYR A 1 82 ? -0.297 -0.204 -3.693 1.00 91.19 82 TYR A N 1
ATOM 650 C CA . TYR A 1 82 ? -1.227 -0.705 -4.691 1.00 91.19 82 TYR A CA 1
ATOM 651 C C . TYR A 1 82 ? -0.492 -1.554 -5.727 1.00 91.19 82 TYR A C 1
ATOM 653 O O . TYR A 1 82 ? 0.569 -1.164 -6.226 1.00 91.19 82 TYR A O 1
ATOM 661 N N . LEU A 1 83 ? -1.087 -2.695 -6.069 1.00 91.94 83 LEU A N 1
ATOM 662 C CA . LEU A 1 83 ? -0.653 -3.606 -7.120 1.00 91.94 83 LEU A CA 1
ATOM 663 C C . LEU A 1 83 ? -1.715 -3.615 -8.223 1.00 91.94 83 LEU A C 1
ATOM 665 O O . LEU A 1 83 ? -2.766 -4.239 -8.086 1.00 91.94 83 LEU A O 1
ATOM 669 N N . ASN A 1 84 ? -1.461 -2.906 -9.321 1.00 89.88 84 ASN A N 1
ATOM 670 C CA . ASN A 1 84 ? -2.408 -2.867 -10.434 1.00 89.88 84 ASN A CA 1
ATOM 671 C C . ASN A 1 84 ? -2.373 -4.193 -11.188 1.00 89.88 84 ASN A C 1
ATOM 673 O O . ASN A 1 84 ? -1.295 -4.639 -11.601 1.00 89.88 84 ASN A O 1
ATOM 677 N N . ARG A 1 85 ? -3.546 -4.794 -11.393 1.00 88.56 85 ARG A N 1
ATOM 678 C CA . ARG A 1 85 ? -3.690 -6.023 -12.171 1.00 88.56 85 ARG A CA 1
ATOM 679 C C . ARG A 1 85 ? -3.621 -5.728 -13.667 1.00 88.56 85 ARG A C 1
ATOM 681 O O . ARG A 1 85 ? -4.044 -4.670 -14.139 1.00 88.56 85 ARG A O 1
ATOM 688 N N . GLN A 1 86 ? -3.097 -6.681 -14.429 1.00 84.44 86 GLN A N 1
ATOM 689 C CA . GLN A 1 86 ? -3.131 -6.620 -15.888 1.00 84.44 86 GLN A CA 1
ATOM 690 C C . GLN A 1 86 ? -4.586 -6.662 -16.400 1.00 84.44 86 GLN A C 1
ATOM 692 O O . GLN A 1 86 ? -5.443 -7.305 -15.802 1.00 84.44 86 GLN A O 1
ATOM 697 N N . GLY A 1 87 ? -4.870 -5.977 -17.515 1.00 75.62 87 GLY A N 1
ATOM 698 C CA . GLY A 1 87 ? -6.144 -6.112 -18.238 1.00 75.62 87 GLY A CA 1
ATOM 699 C C . GLY A 1 87 ? -7.387 -5.507 -17.565 1.00 75.62 87 GLY A C 1
ATOM 700 O O . GLY A 1 87 ? -8.401 -6.184 -17.463 1.00 75.62 87 GLY A O 1
ATOM 701 N N . ASN A 1 88 ? -7.340 -4.239 -17.131 1.00 68.56 88 ASN A N 1
ATOM 702 C CA . ASN A 1 88 ? -8.459 -3.516 -16.486 1.00 68.56 88 ASN A CA 1
ATOM 703 C C . ASN A 1 88 ? -9.037 -4.185 -15.217 1.00 68.56 88 ASN A C 1
ATOM 705 O O . ASN A 1 88 ? -10.121 -3.822 -14.771 1.00 68.56 88 ASN A O 1
ATOM 709 N N . GLY A 1 89 ? -8.312 -5.117 -14.593 1.00 73.62 89 GLY A N 1
ATOM 710 C CA . GLY A 1 89 ? -8.783 -5.908 -13.448 1.00 73.62 89 GLY A CA 1
ATOM 711 C C . GLY A 1 89 ? -8.780 -5.210 -12.080 1.00 73.62 89 GLY A C 1
ATOM 712 O O . GLY A 1 89 ? -8.805 -5.903 -11.067 1.00 73.62 89 GLY A O 1
ATOM 713 N N . GLY A 1 90 ? -8.716 -3.876 -12.023 1.00 86.25 90 GLY A N 1
ATOM 714 C CA . GLY A 1 90 ? -8.577 -3.126 -10.768 1.00 86.25 90 GLY A CA 1
ATOM 715 C C . GLY A 1 90 ? -7.196 -3.274 -10.111 1.00 86.25 90 GLY A C 1
ATOM 716 O O . GLY A 1 90 ? -6.210 -3.631 -10.766 1.00 86.25 90 GLY A O 1
ATOM 717 N N . SER A 1 91 ? -7.122 -2.981 -8.812 1.00 89.25 91 SER A N 1
ATOM 718 C CA . SER A 1 91 ? -5.883 -3.038 -8.030 1.00 89.25 91 SER A CA 1
ATOM 719 C C . SER A 1 91 ? -6.107 -3.756 -6.706 1.00 89.25 91 SER A C 1
ATOM 721 O O . SER A 1 91 ? -7.103 -3.503 -6.036 1.00 89.25 91 SER A O 1
ATOM 723 N N . ASP A 1 92 ? -5.148 -4.591 -6.313 1.00 91.44 92 ASP A N 1
ATOM 724 C CA . ASP A 1 92 ? -5.018 -5.047 -4.927 1.00 91.44 92 ASP A CA 1
ATOM 725 C C . ASP A 1 92 ? -4.230 -4.015 -4.119 1.00 91.44 92 ASP A C 1
ATOM 727 O O . ASP A 1 92 ? -3.471 -3.221 -4.686 1.00 91.44 92 ASP A O 1
ATOM 731 N N . TRP A 1 93 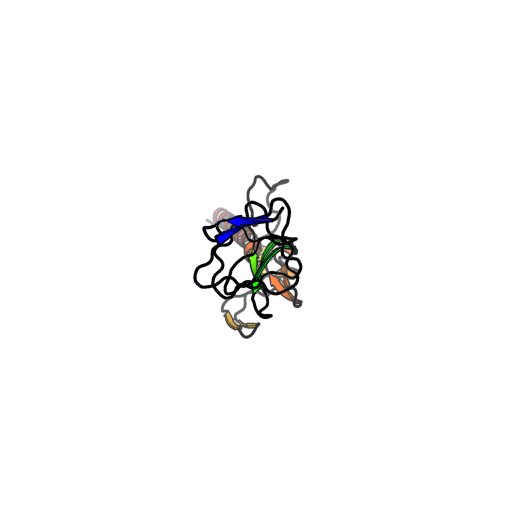? -4.365 -4.033 -2.795 1.00 89.12 93 TRP A N 1
ATOM 732 C CA . TRP A 1 93 ? -3.602 -3.149 -1.919 1.00 89.12 93 TRP A CA 1
ATOM 733 C C . TRP A 1 93 ? -3.114 -3.847 -0.653 1.00 89.12 93 TRP A C 1
ATOM 735 O O . TRP A 1 93 ? -3.771 -4.722 -0.093 1.00 89.12 93 TRP A O 1
ATOM 745 N N . ILE A 1 94 ? -1.942 -3.421 -0.188 1.00 86.38 94 ILE A N 1
ATOM 746 C CA . ILE A 1 94 ? -1.333 -3.836 1.076 1.00 86.38 94 ILE A CA 1
ATOM 747 C C . ILE A 1 94 ? -1.134 -2.582 1.927 1.00 86.38 94 ILE A C 1
ATOM 749 O O . ILE A 1 94 ? -0.492 -1.626 1.485 1.00 86.38 94 ILE A O 1
ATOM 753 N N . GLU A 1 95 ? -1.660 -2.580 3.153 1.00 84.12 95 GLU A N 1
ATOM 754 C CA . GLU A 1 95 ? -1.389 -1.516 4.127 1.00 84.12 95 GLU A CA 1
ATOM 755 C C . GLU A 1 95 ? 0.106 -1.537 4.486 1.00 84.12 95 GLU A C 1
ATOM 757 O O . GLU A 1 95 ? 0.634 -2.526 4.996 1.00 84.12 95 GLU A O 1
ATOM 762 N N . MET A 1 96 ? 0.818 -0.447 4.207 1.00 80.88 96 MET A N 1
ATOM 763 C CA . MET A 1 96 ? 2.196 -0.278 4.647 1.00 80.88 96 MET A CA 1
ATOM 764 C C . MET A 1 96 ? 2.217 0.143 6.113 1.00 80.88 96 MET A C 1
ATOM 766 O O . MET A 1 96 ? 1.793 1.244 6.457 1.00 80.88 96 MET A O 1
ATOM 770 N N . ASN A 1 97 ? 2.776 -0.734 6.947 1.00 65.62 97 ASN A N 1
ATOM 771 C CA . ASN A 1 97 ? 3.116 -0.557 8.360 1.00 65.62 97 ASN A CA 1
ATOM 772 C C . ASN A 1 97 ? 3.124 0.892 8.870 1.00 65.62 97 ASN A C 1
ATOM 774 O O . ASN A 1 97 ? 4.174 1.533 8.832 1.00 65.62 97 ASN A O 1
ATOM 778 N N . LYS A 1 98 ? 2.003 1.339 9.458 1.00 66.69 98 LYS A N 1
ATOM 779 C CA . LYS A 1 98 ? 1.961 2.351 10.534 1.00 66.69 98 LYS A CA 1
ATOM 780 C C . LYS A 1 98 ? 0.764 2.170 11.484 1.00 66.69 98 LYS A C 1
ATOM 782 O O . LYS A 1 98 ? 0.073 3.129 11.801 1.00 66.69 98 LYS A O 1
ATOM 787 N N . ARG A 1 99 ? 0.562 0.964 12.028 1.00 68.12 99 ARG A N 1
ATOM 788 C CA . ARG A 1 99 ? -0.250 0.779 13.249 1.00 68.12 99 ARG A CA 1
ATOM 789 C C . ARG A 1 99 ? 0.672 0.603 14.451 1.00 68.12 99 ARG A C 1
ATOM 791 O O . ARG A 1 99 ? 0.975 -0.510 14.864 1.00 68.12 99 ARG A O 1
ATOM 798 N N . ILE A 1 100 ? 1.200 1.720 14.948 1.00 74.62 100 ILE A N 1
ATOM 799 C CA . ILE A 1 100 ? 2.166 1.749 16.052 1.00 74.62 100 ILE A CA 1
ATOM 800 C C . ILE A 1 100 ? 1.499 2.277 17.324 1.00 74.62 100 ILE A 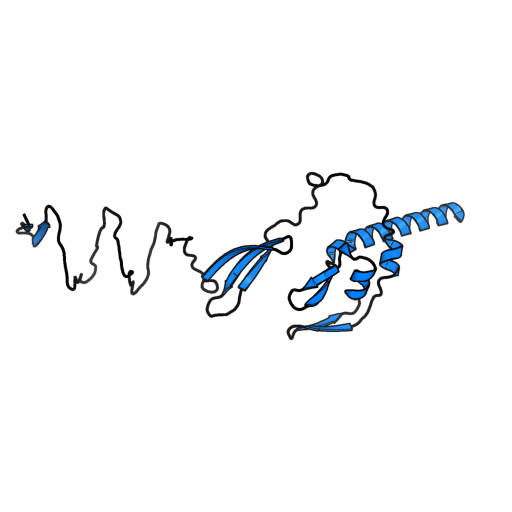C 1
ATOM 802 O O . ILE A 1 100 ? 0.970 3.380 17.350 1.00 74.62 100 ILE A O 1
ATOM 806 N N . SER A 1 101 ? 1.550 1.498 18.402 1.00 83.12 101 SER A N 1
ATOM 807 C CA . SER A 1 101 ? 1.079 1.900 19.737 1.00 83.12 101 SER A CA 1
ATOM 808 C C . SER A 1 101 ? 2.235 1.883 20.746 1.00 83.12 101 SER A C 1
ATOM 810 O O . SER A 1 101 ? 2.108 1.411 21.875 1.00 83.12 101 SER A O 1
ATOM 812 N N . ASP A 1 102 ? 3.392 2.392 20.331 1.00 88.50 102 ASP A N 1
ATOM 813 C CA . ASP A 1 102 ? 4.578 2.496 21.181 1.00 88.50 102 ASP A CA 1
ATOM 814 C C . ASP A 1 102 ? 4.535 3.799 21.996 1.00 88.50 102 ASP A C 1
ATOM 816 O O . ASP A 1 102 ? 4.237 4.870 21.462 1.00 88.50 102 ASP A O 1
ATOM 820 N N . ARG A 1 103 ? 4.838 3.714 23.299 1.00 90.62 103 ARG A N 1
ATOM 821 C CA . ARG A 1 103 ? 4.850 4.860 24.223 1.00 90.62 103 ARG A CA 1
ATOM 822 C C . ARG A 1 103 ? 5.761 5.993 23.741 1.00 90.62 103 ARG A C 1
ATOM 824 O O . ARG A 1 103 ? 5.458 7.148 24.014 1.00 90.62 103 ARG A O 1
ATOM 831 N N . ARG A 1 104 ? 6.832 5.690 22.998 1.00 93.88 104 ARG A N 1
ATOM 832 C CA . ARG A 1 104 ? 7.768 6.685 22.442 1.00 93.88 104 ARG A CA 1
ATOM 833 C C . ARG A 1 104 ? 7.104 7.695 21.503 1.00 93.88 104 ARG A C 1
ATOM 835 O O . ARG A 1 104 ? 7.645 8.779 21.320 1.00 93.88 104 ARG A O 1
ATOM 842 N N . TYR A 1 105 ? 5.953 7.351 20.926 1.00 89.69 105 TYR A N 1
ATOM 843 C CA . TYR A 1 105 ? 5.195 8.218 20.019 1.00 89.69 105 TYR A CA 1
ATOM 844 C C . TYR A 1 105 ? 3.938 8.817 20.664 1.00 89.69 105 TYR A C 1
ATOM 846 O O . TYR A 1 105 ? 3.083 9.341 19.958 1.00 89.69 105 TYR A O 1
ATOM 854 N N . LYS A 1 106 ? 3.801 8.732 21.994 1.00 91.81 106 LYS A N 1
ATOM 855 C CA . LYS A 1 106 ? 2.645 9.245 22.738 1.00 91.81 106 LYS A CA 1
ATOM 856 C C . LYS A 1 106 ? 3.093 10.334 23.712 1.00 91.81 106 LYS A C 1
ATOM 858 O O . LYS A 1 106 ? 4.035 10.138 24.476 1.00 91.81 106 LYS A O 1
ATOM 863 N N . SER A 1 107 ? 2.404 11.468 23.705 1.00 95.88 107 SER A N 1
ATOM 864 C CA . SER A 1 107 ? 2.608 12.588 24.632 1.00 95.88 107 SER A CA 1
ATOM 865 C C . SER A 1 107 ? 1.316 12.887 25.398 1.00 95.88 107 SER A C 1
ATOM 867 O O . SER A 1 107 ? 0.255 12.385 25.035 1.00 95.88 107 SER A O 1
ATOM 869 N N . ASN A 1 108 ? 1.409 13.667 26.483 1.00 95.88 108 ASN A N 1
ATOM 870 C CA . ASN A 1 108 ? 0.264 14.049 27.327 1.00 95.88 108 ASN A CA 1
ATOM 871 C C . ASN A 1 108 ? -0.550 12.850 27.859 1.00 95.88 108 ASN A C 1
ATOM 873 O O . ASN A 1 108 ? -1.775 12.889 27.905 1.00 95.88 108 ASN A O 1
ATOM 877 N N . ILE A 1 109 ? 0.139 11.772 28.249 1.00 96.25 109 ILE A N 1
ATOM 878 C CA . ILE A 1 109 ? -0.491 10.535 28.729 1.00 96.25 109 ILE A CA 1
ATOM 879 C C . ILE A 1 109 ? -1.133 10.786 30.100 1.00 96.25 109 ILE A C 1
ATOM 881 O O . ILE A 1 109 ? -0.435 11.130 31.053 1.00 96.25 109 ILE A O 1
ATOM 885 N N . GLN A 1 110 ? -2.446 10.581 30.186 1.00 96.38 110 GLN A N 1
ATOM 886 C CA . GLN A 1 110 ? -3.254 10.670 31.403 1.00 96.38 110 GLN A CA 1
ATOM 887 C C . GLN A 1 110 ? -4.248 9.506 31.448 1.00 96.38 110 GLN A C 1
ATOM 889 O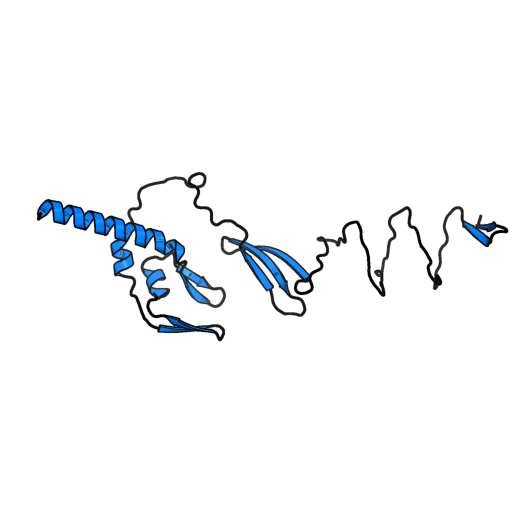 O . GLN A 1 110 ? -4.542 8.897 30.416 1.00 96.38 110 GLN A O 1
ATOM 894 N N . ASP A 1 111 ? -4.783 9.215 32.632 1.00 95.25 111 ASP A N 1
ATOM 895 C CA . ASP A 1 111 ? -5.838 8.217 32.777 1.00 95.25 111 ASP A CA 1
ATOM 896 C C . ASP A 1 111 ? -7.107 8.667 32.047 1.00 95.25 111 ASP A C 1
ATOM 898 O O . ASP A 1 111 ? -7.585 9.794 32.217 1.00 95.25 111 ASP A O 1
ATOM 902 N N . SER A 1 112 ? -7.677 7.763 31.247 1.00 94.50 112 SER A N 1
ATOM 903 C CA . SER A 1 112 ? -8.904 8.050 30.505 1.00 94.50 112 SER A CA 1
ATOM 904 C C . SER A 1 112 ? -10.078 8.287 31.456 1.00 94.50 112 SER A C 1
ATOM 906 O O . SER A 1 112 ? -10.372 7.448 32.316 1.00 94.50 112 SER A O 1
ATOM 908 N N . GLN A 1 113 ? -10.758 9.416 31.242 1.00 95.25 113 GLN A N 1
ATOM 909 C CA . GLN A 1 113 ? -11.995 9.809 31.926 1.00 95.25 113 GLN A CA 1
ATOM 910 C C . GLN A 1 113 ? -13.253 9.270 31.224 1.00 95.25 113 GLN A C 1
ATOM 912 O O . GLN A 1 113 ? -14.367 9.520 31.675 1.00 95.25 113 GLN A O 1
ATOM 917 N N . VAL A 1 114 ? -13.091 8.544 30.111 1.00 95.25 114 VAL A N 1
ATOM 918 C CA . VAL A 1 114 ? -14.197 7.856 29.438 1.00 95.25 114 VAL A CA 1
ATOM 919 C C . VAL A 1 114 ? -14.714 6.742 30.345 1.00 95.25 114 VAL A C 1
ATOM 921 O O . VAL A 1 114 ? -13.929 5.913 30.805 1.00 95.25 114 VAL A O 1
ATOM 924 N N . SER A 1 115 ? -16.031 6.715 30.550 1.00 96.69 115 SER A N 1
ATOM 925 C CA . SER A 1 115 ? -16.731 5.594 31.178 1.00 96.69 115 SER A CA 1
ATOM 926 C C . SER A 1 115 ? -16.902 4.483 30.148 1.00 96.69 115 SER A C 1
ATOM 928 O O . SER A 1 115 ? -17.716 4.595 29.227 1.00 96.69 115 SER A O 1
ATOM 930 N N . GLY A 1 116 ? -16.077 3.440 30.252 1.00 96.75 116 GLY A N 1
ATOM 931 C CA . GLY A 1 116 ? -16.119 2.317 29.314 1.00 96.75 116 GLY A CA 1
ATOM 932 C C . GLY A 1 116 ? -17.451 1.584 29.406 1.00 96.75 116 GLY A C 1
ATOM 933 O O . GLY A 1 116 ? -18.068 1.274 28.387 1.00 96.75 116 GLY A O 1
ATOM 934 N N . LEU A 1 117 ? -17.927 1.370 30.630 1.00 97.19 117 LEU A N 1
ATOM 935 C CA . LEU A 1 117 ? -19.173 0.674 30.900 1.00 97.19 117 LEU A CA 1
ATOM 936 C C . LEU A 1 117 ? -20.385 1.430 30.335 1.00 97.19 117 LEU A C 1
ATOM 938 O O . LEU A 1 117 ? -21.180 0.818 29.629 1.00 97.19 117 LEU A O 1
ATOM 942 N N . ASP A 1 118 ? -20.482 2.753 30.529 1.00 96.94 118 ASP A N 1
ATOM 943 C CA . ASP A 1 118 ? -21.615 3.541 30.006 1.00 96.94 118 ASP A CA 1
ATOM 944 C C . ASP A 1 118 ? -21.680 3.541 28.472 1.00 96.94 118 ASP A C 1
ATOM 946 O O . ASP A 1 118 ? -22.752 3.728 27.891 1.00 96.94 118 ASP A O 1
ATOM 950 N N . VAL A 1 119 ? -20.531 3.407 27.799 1.00 96.88 119 VAL A N 1
ATOM 951 C CA . VAL A 1 119 ? -20.468 3.305 26.336 1.00 96.88 119 VAL A CA 1
ATOM 952 C C . VAL A 1 119 ? -20.929 1.924 25.890 1.00 96.88 119 VAL A C 1
ATOM 954 O O . VAL A 1 119 ? -21.822 1.827 25.050 1.00 96.88 119 VAL A O 1
ATOM 957 N N . ILE A 1 120 ? -20.359 0.861 26.465 1.00 95.75 120 ILE A N 1
ATOM 958 C CA . ILE A 1 120 ? -20.682 -0.517 26.079 1.00 95.75 120 ILE A CA 1
ATOM 959 C C . ILE A 1 120 ? -22.146 -0.857 26.389 1.00 95.75 120 ILE A C 1
ATOM 961 O O . ILE A 1 120 ? -22.791 -1.495 25.567 1.00 95.75 120 ILE A O 1
ATOM 965 N N . GLU A 1 121 ? -22.715 -0.362 27.491 1.00 96.19 121 GLU A N 1
ATOM 966 C CA . GLU A 1 121 ? -24.137 -0.552 27.824 1.00 96.19 121 GLU A CA 1
ATOM 967 C C . GLU A 1 121 ? -25.098 0.084 26.802 1.00 96.19 121 GLU A C 1
ATOM 969 O O . GLU A 1 121 ? -26.243 -0.352 26.664 1.00 96.19 121 GLU A O 1
ATOM 974 N N . LYS A 1 122 ? -24.654 1.111 26.064 1.00 97.12 122 LYS A N 1
ATOM 975 C CA . LYS A 1 122 ? -25.457 1.765 25.017 1.00 97.12 122 LYS A CA 1
ATOM 976 C C . LYS A 1 122 ? -25.328 1.084 23.657 1.00 97.12 122 LYS A C 1
ATOM 978 O O . LYS A 1 122 ? -26.216 1.258 22.821 1.00 97.12 122 LYS A O 1
ATOM 983 N N . LEU A 1 123 ? -24.256 0.323 23.429 1.00 96.56 123 LEU A N 1
ATOM 984 C CA . LEU A 1 123 ? -24.072 -0.461 22.212 1.00 96.56 123 LEU A CA 1
ATOM 985 C C . LEU A 1 123 ? -24.895 -1.747 22.303 1.00 96.56 123 LEU A C 1
ATOM 987 O O . LEU A 1 123 ? -24.612 -2.638 23.100 1.00 96.56 123 LEU A O 1
ATOM 991 N N . LYS A 1 124 ? -25.924 -1.854 21.462 1.00 95.56 124 LYS A N 1
ATOM 992 C CA . LYS A 1 124 ? -26.756 -3.056 21.393 1.00 95.56 124 LYS A CA 1
ATOM 993 C C . LYS A 1 124 ? -26.116 -4.104 20.496 1.00 95.56 124 LYS A C 1
ATOM 995 O O . LYS A 1 124 ? -25.525 -3.777 19.467 1.00 95.56 124 LYS A O 1
ATOM 1000 N N . THR A 1 125 ? -26.283 -5.366 20.873 1.00 96.56 125 THR A N 1
ATOM 1001 C CA . THR A 1 125 ? -25.900 -6.507 20.045 1.00 96.56 125 THR A CA 1
ATOM 1002 C C . THR A 1 125 ? -27.110 -7.093 19.331 1.00 96.56 125 THR A C 1
ATOM 1004 O O . THR A 1 125 ? -28.240 -7.060 19.822 1.00 96.56 125 THR A O 1
ATOM 1007 N N . TYR A 1 126 ? -26.859 -7.621 18.141 1.00 96.94 126 TYR A N 1
ATOM 1008 C CA . TYR A 1 126 ? -27.869 -8.110 17.219 1.00 96.94 126 TYR A CA 1
ATOM 1009 C C . TYR A 1 126 ? -27.384 -9.395 16.553 1.00 96.94 126 TYR A C 1
ATOM 1011 O O . TYR A 1 126 ? -26.199 -9.532 16.246 1.00 96.94 126 TYR A O 1
ATOM 1019 N N . SER A 1 127 ? -28.313 -10.301 16.264 1.00 98.19 127 SER A N 1
ATOM 1020 C CA . SER A 1 127 ? -28.101 -11.358 15.275 1.00 98.19 127 SER A CA 1
ATOM 1021 C C . SER A 1 127 ? -28.694 -10.899 13.943 1.00 98.19 127 SER A C 1
ATOM 1023 O O . SER A 1 127 ? -29.834 -10.433 13.915 1.00 98.19 127 SER A O 1
ATOM 1025 N N . TYR A 1 128 ? -27.942 -10.990 12.849 1.00 97.25 128 TYR A N 1
ATOM 1026 C CA . TYR A 1 128 ? -28.388 -10.544 11.529 1.00 97.25 128 TYR A CA 1
ATOM 1027 C C . TYR A 1 128 ? -27.655 -11.258 10.396 1.00 97.25 128 TYR A C 1
ATOM 1029 O O . TYR A 1 128 ? -26.542 -11.751 10.562 1.00 97.25 128 TYR A O 1
ATOM 1037 N N . ARG A 1 129 ? -28.279 -11.265 9.217 1.00 97.69 129 ARG A N 1
ATOM 1038 C CA . ARG A 1 129 ? -27.635 -11.635 7.957 1.00 97.69 129 ARG A CA 1
ATOM 1039 C C . ARG A 1 129 ? -27.086 -10.380 7.294 1.00 97.69 129 ARG A C 1
ATOM 1041 O O . ARG A 1 129 ? -27.829 -9.424 7.083 1.00 97.69 129 ARG A O 1
ATOM 1048 N N . LYS A 1 130 ? -25.800 -10.387 6.967 1.00 96.38 130 LYS A N 1
ATOM 1049 C CA . LYS A 1 130 ? -25.129 -9.344 6.198 1.00 96.38 130 LYS A CA 1
ATOM 1050 C C . LYS A 1 130 ? -24.971 -9.820 4.760 1.00 96.38 130 LYS A C 1
ATOM 1052 O O . LYS A 1 130 ? -24.431 -10.895 4.528 1.00 96.38 130 LYS A O 1
ATOM 1057 N N . GLU A 1 131 ? -25.413 -9.002 3.815 1.00 96.50 131 GLU A N 1
ATOM 1058 C CA . GLU A 1 131 ? -25.189 -9.210 2.386 1.00 96.50 131 GLU A CA 1
ATOM 1059 C C . GLU A 1 131 ? -24.542 -7.952 1.804 1.00 96.50 131 GLU A C 1
ATOM 1061 O O . GLU A 1 131 ? -25.100 -6.861 1.911 1.00 96.50 131 GLU A O 1
ATOM 1066 N N . TYR A 1 132 ? -23.333 -8.086 1.262 1.00 91.38 132 TYR A N 1
ATOM 1067 C CA . TYR A 1 132 ? -22.560 -6.969 0.717 1.00 91.38 132 TYR A CA 1
ATOM 1068 C C . TYR A 1 132 ? -21.541 -7.484 -0.310 1.00 91.38 132 TYR A C 1
ATOM 1070 O O . TYR A 1 132 ? -20.902 -8.506 -0.069 1.00 91.38 132 TYR A O 1
ATOM 1078 N N . ASP A 1 133 ? -21.406 -6.817 -1.462 1.00 88.81 133 ASP A N 1
ATOM 1079 C CA . ASP A 1 133 ? -20.553 -7.249 -2.589 1.00 88.81 133 ASP A CA 1
ATOM 1080 C C . ASP A 1 133 ? -20.751 -8.726 -3.006 1.00 88.81 133 ASP A C 1
ATOM 1082 O O . ASP A 1 133 ? -19.808 -9.449 -3.334 1.00 88.81 133 ASP A O 1
ATOM 1086 N N . GLY A 1 134 ? -22.002 -9.204 -2.969 1.00 92.50 134 GLY A N 1
ATOM 1087 C CA . GLY A 1 134 ? -22.361 -10.589 -3.302 1.00 92.50 134 GLY A CA 1
ATOM 1088 C C . GLY A 1 134 ? -21.896 -11.637 -2.281 1.00 92.50 134 GLY A C 1
ATOM 1089 O O . GLY A 1 134 ? -22.039 -12.832 -2.531 1.00 92.50 134 GLY A O 1
ATOM 1090 N N . GLN A 1 135 ? -21.347 -11.210 -1.141 1.00 94.25 135 GLN A N 1
ATOM 1091 C CA . GLN A 1 135 ? -20.996 -12.070 -0.014 1.00 94.25 135 GLN A CA 1
ATOM 1092 C C . GLN A 1 135 ? -22.128 -12.071 1.010 1.00 94.25 135 GLN A C 1
ATOM 1094 O O . GLN A 1 135 ? -22.612 -11.006 1.394 1.00 94.25 135 GLN A O 1
ATOM 1099 N N . ILE A 1 136 ? -22.519 -13.262 1.468 1.00 96.38 136 ILE A N 1
ATOM 1100 C CA . ILE A 1 136 ? -23.544 -13.458 2.499 1.00 96.38 136 ILE A CA 1
ATOM 1101 C C . ILE A 1 136 ? -22.885 -14.043 3.749 1.00 96.38 136 ILE A C 1
ATOM 1103 O O . ILE A 1 136 ? -22.198 -15.061 3.674 1.00 96.38 136 ILE A O 1
ATOM 1107 N N . GLU A 1 137 ? -23.135 -13.421 4.897 1.00 96.88 137 GLU A N 1
ATOM 1108 C CA . GLU A 1 137 ? -22.622 -13.833 6.203 1.00 96.88 137 GLU A CA 1
ATOM 1109 C C . GLU A 1 137 ? -23.742 -13.799 7.253 1.00 96.88 137 GLU A C 1
ATOM 1111 O O . GLU A 1 137 ? -24.465 -12.809 7.371 1.00 96.88 137 GLU A O 1
ATOM 1116 N N . ASP A 1 138 ? -23.880 -14.872 8.033 1.00 97.56 138 ASP A N 1
ATOM 1117 C CA . ASP A 1 138 ? -24.813 -14.940 9.161 1.00 97.56 138 ASP A CA 1
ATOM 1118 C C . ASP A 1 138 ? -24.065 -14.643 10.470 1.00 97.56 138 ASP A C 1
ATOM 1120 O O . ASP A 1 138 ? -23.190 -15.398 10.894 1.00 97.56 138 ASP A O 1
ATOM 1124 N N . ILE A 1 139 ? -24.418 -13.533 11.121 1.00 97.38 139 ILE A N 1
ATOM 1125 C CA . ILE A 1 139 ? -23.766 -13.019 12.328 1.00 97.38 139 ILE A CA 1
ATOM 1126 C C . ILE A 1 139 ? -24.696 -13.231 13.520 1.00 97.38 139 ILE A C 1
ATOM 1128 O O . ILE A 1 139 ? -25.832 -12.763 13.535 1.00 97.38 139 ILE A O 1
ATOM 1132 N N . SER A 1 140 ? -24.213 -13.917 14.554 1.00 97.56 140 SER A N 1
ATOM 1133 C CA . SER A 1 140 ? -24.990 -14.186 15.771 1.00 97.56 140 SER A CA 1
ATOM 1134 C C . SER A 1 140 ? -24.899 -13.067 16.810 1.00 97.56 140 SER A C 1
ATOM 1136 O O . SER A 1 140 ? -25.823 -12.896 17.603 1.00 97.56 140 SER A O 1
ATOM 1138 N N . CYS A 1 141 ? -23.808 -12.301 16.812 1.00 96.19 141 CYS A N 1
ATOM 1139 C CA . CYS A 1 141 ? -23.564 -11.226 17.767 1.00 96.19 141 CYS A CA 1
ATOM 1140 C C . CYS A 1 141 ? -22.730 -10.119 17.106 1.00 96.19 141 CYS A C 1
ATOM 1142 O O . CYS A 1 141 ? -21.501 -10.157 17.117 1.00 96.19 141 CYS A O 1
ATOM 1144 N N . GLY A 1 142 ? -23.405 -9.149 16.495 1.00 95.69 142 GLY A N 1
ATOM 1145 C CA . GLY A 1 142 ? -22.796 -7.957 15.906 1.00 95.69 142 GLY A CA 1
ATOM 1146 C C . GLY A 1 142 ? -23.395 -6.671 16.471 1.00 95.69 142 GLY A C 1
ATOM 1147 O O . GLY A 1 142 ? -24.416 -6.703 17.150 1.00 95.69 142 GLY A O 1
ATOM 1148 N N . ILE A 1 143 ? -22.774 -5.534 16.169 1.00 96.94 143 ILE A N 1
ATOM 1149 C CA . ILE A 1 143 ? -23.253 -4.191 16.536 1.00 96.94 143 ILE A CA 1
ATOM 1150 C C . ILE A 1 143 ? -23.491 -3.357 15.271 1.00 96.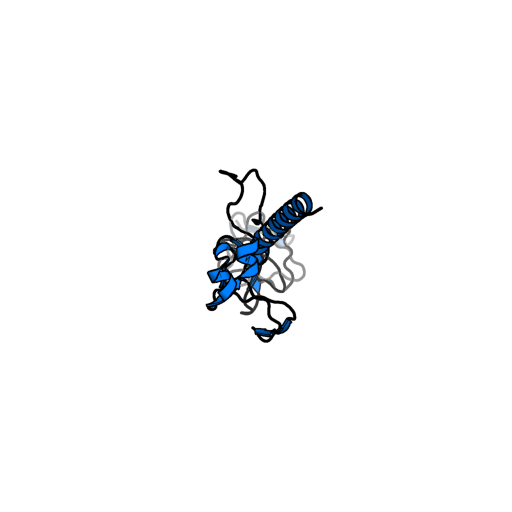94 143 ILE A C 1
ATOM 1152 O O . ILE A 1 143 ? -23.014 -3.720 14.193 1.00 96.94 143 ILE A O 1
ATOM 1156 N N . MET A 1 144 ? -24.212 -2.242 15.396 1.00 97.06 144 MET A N 1
ATOM 1157 C CA . MET A 1 144 ? -24.486 -1.328 14.283 1.00 97.06 144 MET A CA 1
ATOM 1158 C C . MET A 1 144 ? -23.481 -0.173 14.254 1.00 97.06 144 MET A C 1
ATOM 1160 O O . MET A 1 144 ? -23.194 0.439 15.284 1.00 97.06 144 MET A O 1
ATOM 1164 N N . ALA A 1 145 ? -22.990 0.183 13.064 1.00 97.62 145 ALA A N 1
ATOM 1165 C CA . ALA A 1 145 ? -22.069 1.310 12.894 1.00 97.62 145 ALA A CA 1
ATOM 1166 C C . ALA A 1 145 ? -22.688 2.651 13.334 1.00 97.62 145 ALA A C 1
ATOM 1168 O O . ALA A 1 145 ? -21.980 3.534 13.804 1.00 97.62 145 ALA A O 1
ATOM 1169 N N . GLN A 1 146 ? -24.010 2.784 13.243 1.00 97.62 146 GLN A N 1
ATOM 1170 C CA . GLN A 1 146 ? -24.772 3.964 13.654 1.00 97.62 146 GLN A CA 1
ATOM 1171 C C . GLN A 1 146 ? -24.766 4.154 15.178 1.00 97.62 146 GLN A C 1
ATOM 1173 O O . GLN A 1 146 ? -24.651 5.278 15.665 1.00 97.62 146 GLN A O 1
ATOM 1178 N N . ASP A 1 147 ? -24.832 3.063 15.945 1.00 97.38 147 ASP A N 1
ATOM 1179 C CA . ASP A 1 147 ? -24.697 3.137 17.402 1.00 97.38 147 ASP A CA 1
ATOM 1180 C C . ASP A 1 147 ? -23.259 3.508 17.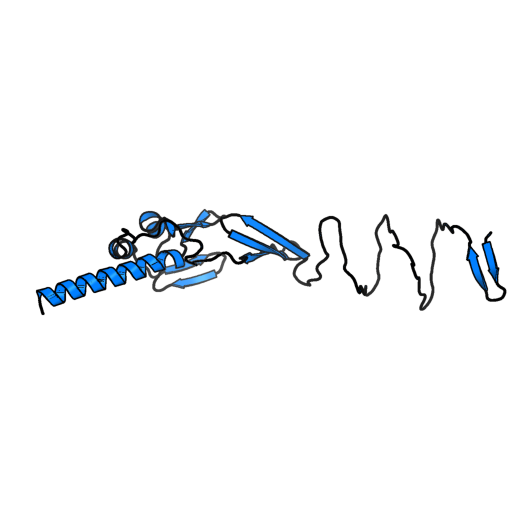780 1.00 97.38 147 ASP A C 1
ATOM 1182 O O . ASP A 1 147 ? -23.040 4.353 18.649 1.00 97.38 147 ASP A O 1
ATOM 1186 N N . VAL A 1 148 ? -22.271 2.951 17.068 1.00 97.81 148 VAL A N 1
ATOM 1187 C CA . VAL A 1 148 ? -20.860 3.330 17.237 1.00 97.81 148 VAL A CA 1
ATOM 1188 C C . VAL A 1 148 ? -20.652 4.815 16.933 1.00 97.81 148 VAL A C 1
ATOM 1190 O O . VAL A 1 148 ? -20.031 5.504 17.735 1.00 97.81 148 VAL A O 1
ATOM 1193 N N . GLN A 1 149 ? -21.239 5.347 15.858 1.00 97.88 149 GLN A N 1
ATOM 1194 C CA . GLN A 1 149 ? -21.185 6.775 15.522 1.00 97.88 149 GLN A CA 1
ATOM 1195 C C . GLN A 1 149 ? -21.662 7.663 16.678 1.00 97.88 149 GLN A C 1
ATOM 1197 O O . GLN A 1 149 ? -21.096 8.725 16.927 1.00 97.88 149 GLN A O 1
ATOM 1202 N N . LYS A 1 150 ? -22.702 7.230 17.395 1.00 97.31 150 LYS A N 1
ATOM 1203 C CA . LYS A 1 150 ? -23.302 8.001 18.484 1.00 97.31 150 LYS A CA 1
ATOM 1204 C C . LYS A 1 150 ? -22.547 7.870 19.806 1.00 97.31 150 LYS A C 1
ATOM 1206 O O . LYS A 1 150 ? -22.463 8.847 20.548 1.00 97.31 150 LYS A O 1
ATOM 1211 N N . TYR A 1 151 ? -22.056 6.675 20.131 1.00 97.12 151 TYR A N 1
ATOM 1212 C CA . TYR A 1 151 ? -21.569 6.353 21.479 1.00 97.12 151 TYR A CA 1
ATOM 1213 C C . TYR A 1 151 ? -20.053 6.138 21.571 1.00 97.12 151 TYR A C 1
ATOM 1215 O O . TYR A 1 151 ? -19.486 6.337 22.641 1.00 97.12 151 TYR A O 1
ATOM 1223 N N . ALA A 1 152 ? -19.392 5.792 20.467 1.00 96.69 152 ALA A N 1
ATOM 1224 C CA . ALA A 1 152 ? -17.940 5.650 20.358 1.00 96.69 152 ALA A CA 1
ATOM 1225 C C . ALA A 1 152 ? -17.443 6.238 19.017 1.00 96.69 152 ALA A C 1
ATOM 1227 O O . ALA A 1 152 ? -16.901 5.506 18.183 1.00 96.69 152 ALA A O 1
ATOM 1228 N N . PRO A 1 153 ? -17.634 7.553 18.777 1.00 96.19 153 PRO A N 1
ATOM 1229 C CA . PRO A 1 153 ? -17.395 8.178 17.473 1.00 96.19 153 PRO A CA 1
ATOM 1230 C C . PRO A 1 153 ? -15.952 8.037 16.970 1.00 96.19 153 PRO A C 1
ATOM 1232 O O . PRO A 1 153 ? -15.734 8.040 15.764 1.00 96.19 153 PRO A O 1
ATOM 1235 N N . GLU A 1 154 ? -14.969 7.862 17.858 1.00 94.31 154 GLU A N 1
ATOM 1236 C CA . GLU A 1 154 ? -13.566 7.624 17.476 1.00 94.31 154 GLU A CA 1
ATOM 1237 C C . GLU A 1 154 ? -13.365 6.300 16.724 1.00 94.31 154 GLU A C 1
ATOM 1239 O O . GLU A 1 154 ? -12.459 6.174 15.899 1.00 94.31 154 GLU A O 1
ATOM 1244 N N . ALA A 1 155 ? -14.232 5.316 16.970 1.00 96.56 155 ALA A N 1
ATOM 1245 C CA . ALA A 1 155 ? -14.223 4.051 16.255 1.00 96.56 155 ALA A CA 1
ATOM 1246 C C . ALA A 1 155 ? -15.021 4.114 14.942 1.00 96.56 155 ALA A C 1
ATOM 1248 O O . ALA A 1 155 ? -14.898 3.202 14.132 1.00 96.56 155 ALA A O 1
ATOM 1249 N N . PHE A 1 156 ? -15.835 5.140 14.696 1.00 97.56 156 PHE A N 1
ATOM 1250 C CA . PHE A 1 156 ? -16.678 5.229 13.503 1.00 97.56 156 PHE A CA 1
ATOM 1251 C C . PHE A 1 156 ? -15.902 5.706 12.269 1.00 97.56 156 PHE A C 1
ATOM 1253 O O . PHE A 1 156 ? -15.007 6.548 12.361 1.00 97.56 156 PHE A O 1
ATOM 1260 N N . TYR A 1 157 ? -16.272 5.198 11.092 1.00 94.00 157 TYR A N 1
ATOM 1261 C CA . TYR A 1 157 ? -15.856 5.771 9.815 1.00 94.00 157 TYR A CA 1
ATOM 1262 C C . TYR A 1 157 ? -16.836 5.423 8.685 1.00 94.00 157 TYR A C 1
ATOM 1264 O O . TYR A 1 157 ? -17.607 4.469 8.776 1.00 94.00 157 TYR A O 1
ATOM 1272 N N . GLU A 1 158 ? -16.775 6.187 7.598 1.00 93.69 158 GLU A N 1
ATOM 1273 C CA . GLU A 1 158 ? -17.540 5.956 6.369 1.00 93.69 158 GLU A CA 1
ATOM 1274 C C . GLU A 1 158 ? -16.599 5.462 5.261 1.00 93.69 158 GLU A C 1
ATOM 1276 O O . GLU A 1 158 ? -15.505 6.004 5.075 1.00 93.69 158 GLU A O 1
ATOM 1281 N N . ASN A 1 159 ? -16.990 4.390 4.569 1.00 83.19 159 ASN A N 1
ATOM 1282 C CA . ASN A 1 159 ? -16.255 3.848 3.429 1.00 83.19 159 ASN A CA 1
ATOM 1283 C C . ASN A 1 159 ? -16.411 4.756 2.188 1.00 83.19 159 ASN A C 1
ATOM 1285 O O . ASN A 1 159 ? -17.366 5.526 2.109 1.00 83.19 159 ASN A O 1
ATOM 1289 N N . PRO A 1 160 ? -15.510 4.670 1.187 1.00 81.00 160 PRO A N 1
ATOM 1290 C CA . PRO A 1 160 ? -15.580 5.510 -0.016 1.00 81.00 160 PRO A CA 1
ATOM 1291 C C . PRO A 1 160 ? -16.880 5.399 -0.828 1.00 81.00 160 PRO A C 1
ATOM 1293 O O . PRO A 1 160 ? -17.200 6.307 -1.590 1.00 81.00 160 PRO A O 1
ATOM 1296 N N . ASP A 1 161 ? -17.603 4.291 -0.694 1.00 81.19 161 ASP A N 1
ATOM 1297 C CA . ASP A 1 161 ? -18.895 4.020 -1.330 1.00 81.19 161 ASP A CA 1
ATOM 1298 C C . ASP A 1 161 ? -20.098 4.559 -0.524 1.00 81.19 161 ASP A C 1
ATOM 1300 O O . ASP A 1 161 ? -21.240 4.431 -0.961 1.00 81.19 161 ASP A O 1
ATOM 1304 N N . GLY A 1 162 ? -19.852 5.167 0.642 1.00 89.19 162 GLY A N 1
ATOM 1305 C CA . GLY A 1 162 ? -20.864 5.708 1.552 1.00 89.19 162 GLY A CA 1
ATOM 1306 C C . GLY A 1 162 ? -21.349 4.724 2.622 1.00 89.19 162 GLY A C 1
ATOM 1307 O O . GLY A 1 162 ? -22.159 5.087 3.477 1.00 89.19 162 GLY A O 1
ATOM 1308 N N . ALA A 1 163 ? -20.869 3.475 2.625 1.00 91.88 163 ALA A N 1
ATOM 1309 C CA . ALA A 1 163 ? -21.261 2.502 3.638 1.00 91.88 163 ALA A CA 1
ATOM 1310 C C . ALA A 1 163 ? -20.633 2.829 5.005 1.00 91.88 163 ALA A C 1
ATOM 1312 O O . ALA A 1 163 ? -19.418 2.990 5.140 1.00 91.88 163 ALA A O 1
ATOM 1313 N N . TYR A 1 164 ? -21.457 2.880 6.052 1.00 97.25 164 TYR A N 1
ATOM 1314 C CA . TYR A 1 164 ? -20.994 3.132 7.420 1.00 97.25 164 TYR A CA 1
ATOM 1315 C C . TYR A 1 164 ? -20.329 1.895 8.020 1.00 97.25 164 TYR A C 1
ATOM 1317 O O . TYR A 1 164 ? -20.828 0.777 7.890 1.00 97.25 164 TYR A O 1
ATOM 1325 N N . SER A 1 165 ? -19.219 2.102 8.723 1.00 95.81 165 SER A N 1
ATOM 1326 C CA . SER A 1 165 ? -18.430 1.041 9.340 1.00 95.81 165 SER A CA 1
ATOM 1327 C C . SER A 1 165 ? -17.793 1.511 10.653 1.00 95.81 165 SER A C 1
ATOM 1329 O O . SER A 1 165 ? -17.969 2.649 11.098 1.00 95.81 165 SER A O 1
ATOM 1331 N N . TYR A 1 166 ? -17.074 0.610 11.319 1.00 95.88 166 TYR A N 1
ATOM 1332 C CA . TYR A 1 166 ? -16.357 0.907 12.553 1.00 95.88 166 TYR A CA 1
ATOM 1333 C C . TYR A 1 166 ? -15.041 0.131 12.682 1.00 95.88 166 TYR A C 1
ATOM 1335 O O . TYR A 1 166 ? -14.883 -0.987 12.195 1.00 95.88 166 TYR A O 1
ATOM 1343 N N . ARG A 1 167 ? -14.062 0.740 13.354 1.00 93.25 167 ARG A N 1
ATOM 1344 C CA . ARG A 1 167 ? -12.741 0.188 13.654 1.00 93.25 167 ARG A CA 1
ATOM 1345 C C . ARG A 1 167 ? -12.840 -0.653 14.919 1.00 93.25 167 ARG A C 1
ATOM 1347 O O . ARG A 1 167 ? -12.748 -0.138 16.027 1.00 93.25 167 ARG A O 1
ATOM 1354 N N . THR A 1 168 ? -12.985 -1.965 14.758 1.00 92.56 168 THR A N 1
ATOM 1355 C CA . THR A 1 168 ? -13.146 -2.906 15.881 1.00 92.56 168 THR A CA 1
ATOM 1356 C C . THR A 1 168 ? -12.049 -2.774 16.942 1.00 92.56 168 THR A C 1
ATOM 1358 O O . THR A 1 168 ? -12.340 -2.837 18.131 1.00 92.56 168 THR A O 1
ATOM 1361 N N . PHE A 1 169 ? -10.796 -2.536 16.537 1.00 90.94 169 PHE A N 1
ATOM 1362 C CA . PHE A 1 169 ? -9.682 -2.369 17.478 1.00 90.94 169 PHE A CA 1
ATOM 1363 C C . PHE A 1 169 ? -9.810 -1.128 18.369 1.00 90.94 169 PHE A C 1
ATOM 1365 O O . PHE A 1 169 ? -9.367 -1.183 19.512 1.00 90.94 169 PHE A O 1
ATOM 1372 N N . GLU A 1 170 ? -10.461 -0.060 17.903 1.00 93.81 170 GLU A N 1
ATOM 1373 C CA . GLU A 1 170 ? -10.683 1.142 18.719 1.00 93.81 170 GLU A CA 1
ATOM 1374 C C . GLU A 1 170 ? -11.779 0.938 19.770 1.00 93.81 170 GLU A C 1
ATOM 1376 O O . GLU A 1 170 ? -11.840 1.676 20.746 1.00 93.81 170 GLU A O 1
ATOM 1381 N N . LEU A 1 171 ? -12.606 -0.108 19.637 1.00 96.19 171 LEU A N 1
ATOM 1382 C CA . LEU A 1 171 ? -13.574 -0.504 20.666 1.00 96.19 171 LEU A CA 1
ATOM 1383 C C . LEU A 1 171 ? -12.938 -1.347 21.785 1.00 96.19 171 LEU A C 1
ATOM 1385 O O . LEU A 1 171 ? -13.492 -1.435 22.881 1.00 96.19 171 LEU A O 1
ATOM 1389 N N . VAL A 1 172 ? -11.761 -1.942 21.558 1.00 96.38 172 VAL A N 1
ATOM 1390 C CA . VAL A 1 172 ? -11.084 -2.793 22.554 1.00 96.38 172 VAL A CA 1
ATOM 1391 C C . VAL A 1 172 ? -10.728 -2.022 23.837 1.00 96.38 172 VAL A C 1
ATOM 1393 O O . VAL A 1 172 ? -11.015 -2.543 24.917 1.00 96.38 172 VAL A O 1
ATOM 1396 N N . PRO A 1 173 ? -10.183 -0.787 23.793 1.00 96.12 173 PRO A N 1
ATOM 1397 C CA . PRO A 1 173 ? -9.970 0.015 24.998 1.00 96.12 173 PRO A CA 1
ATOM 1398 C C . PRO A 1 173 ? -11.244 0.270 25.815 1.00 96.12 173 PRO A C 1
ATOM 1400 O O . PRO A 1 173 ? -11.179 0.234 27.043 1.00 96.12 173 PRO A O 1
ATOM 1403 N N . TYR A 1 174 ? -12.399 0.468 25.167 1.00 96.88 174 TYR A N 1
ATOM 1404 C CA . TYR A 1 174 ? -13.682 0.636 25.864 1.00 96.88 174 TYR A CA 1
ATOM 1405 C C . TYR A 1 174 ? -14.082 -0.639 26.607 1.00 96.88 174 TYR A C 1
ATOM 1407 O O . TYR A 1 174 ? -14.484 -0.563 27.765 1.00 96.88 174 TYR A O 1
ATOM 1415 N N . LEU A 1 175 ? -13.904 -1.811 25.985 1.00 96.88 175 LEU A N 1
ATOM 1416 C CA . LEU A 1 175 ? -14.151 -3.105 26.631 1.00 96.88 175 LEU A CA 1
ATOM 1417 C C . LEU A 1 175 ? -13.213 -3.332 27.826 1.00 96.88 175 LEU A C 1
ATOM 1419 O O . LEU A 1 175 ? -13.673 -3.721 28.897 1.00 96.88 175 LEU A O 1
ATOM 1423 N N . ILE A 1 176 ? -11.913 -3.041 27.675 1.00 97.88 176 ILE A N 1
ATOM 1424 C CA . ILE A 1 176 ? -10.933 -3.131 28.772 1.00 97.88 176 ILE A CA 1
ATOM 1425 C C . ILE A 1 176 ? -11.360 -2.229 29.934 1.00 97.88 176 ILE A C 1
ATOM 1427 O O . ILE A 1 176 ? -11.410 -2.680 31.079 1.00 97.88 176 ILE A O 1
ATOM 1431 N N . LYS A 1 177 ? -11.701 -0.969 29.641 1.00 97.62 177 LYS A N 1
ATOM 1432 C CA . LYS A 1 177 ? -12.130 0.009 30.643 1.00 97.62 177 LYS A CA 1
ATOM 1433 C C . LYS A 1 177 ? -13.431 -0.418 31.332 1.00 97.62 177 LYS A C 1
ATOM 1435 O O . LYS A 1 177 ? -13.499 -0.359 32.555 1.00 97.62 177 LYS A O 1
ATOM 1440 N N . ALA A 1 178 ? -14.414 -0.918 30.583 1.00 98.00 178 ALA A N 1
ATOM 1441 C CA . ALA A 1 178 ? -15.674 -1.420 31.130 1.00 98.00 178 ALA A CA 1
ATOM 1442 C C . ALA A 1 178 ? -15.449 -2.583 32.109 1.00 98.00 178 ALA A C 1
ATOM 1444 O O . ALA A 1 178 ? -16.011 -2.586 33.200 1.00 98.00 178 ALA A O 1
ATOM 1445 N N . ILE A 1 179 ? -14.586 -3.544 31.759 1.00 98.12 179 ILE A N 1
ATOM 1446 C CA . ILE A 1 179 ? -14.242 -4.671 32.642 1.00 98.12 179 ILE A CA 1
ATOM 1447 C C . ILE A 1 179 ? -13.526 -4.176 33.906 1.00 98.12 179 ILE A C 1
ATOM 1449 O O . ILE A 1 179 ? -13.845 -4.626 35.005 1.00 98.12 179 ILE A O 1
ATOM 1453 N N . GLN A 1 180 ? -12.593 -3.226 33.778 1.00 97.81 180 GLN A N 1
ATOM 1454 C CA . GLN A 1 180 ? -11.916 -2.617 34.928 1.00 97.81 180 GLN A CA 1
ATOM 1455 C C . GLN A 1 180 ? -12.904 -1.908 35.866 1.00 97.81 180 GLN A C 1
ATOM 1457 O O . GLN A 1 180 ? -12.842 -2.090 37.080 1.00 97.81 180 GLN A O 1
ATOM 1462 N N . GLU A 1 181 ? -13.834 -1.126 35.316 1.00 97.94 181 GLU A N 1
ATOM 1463 C CA . GLU A 1 181 ? -14.877 -0.430 36.076 1.00 97.94 181 GLU A CA 1
ATOM 1464 C C . GLU A 1 181 ? -15.847 -1.406 36.751 1.00 97.94 181 GLU A C 1
ATOM 1466 O O . GLU A 1 181 ? -16.214 -1.205 37.911 1.00 97.94 181 GLU A O 1
ATOM 1471 N N . LEU A 1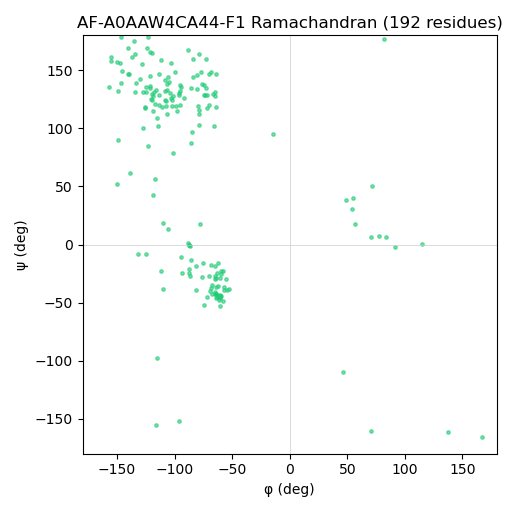 182 ? -16.234 -2.482 36.059 1.00 98.00 182 LEU A N 1
ATOM 1472 C CA . LEU A 1 182 ? -17.053 -3.555 36.622 1.00 98.00 182 LEU A CA 1
ATOM 1473 C C . LEU A 1 182 ? -16.347 -4.235 37.796 1.00 98.00 182 LEU A C 1
ATOM 1475 O O . LEU A 1 182 ? -16.948 -4.365 38.861 1.00 98.00 182 LEU A O 1
ATOM 1479 N N . ASN A 1 183 ? -15.071 -4.599 37.644 1.00 97.56 183 ASN A N 1
ATOM 1480 C CA . ASN A 1 183 ? -14.300 -5.223 38.718 1.00 97.56 183 ASN A CA 1
ATOM 1481 C C . ASN A 1 183 ? -14.191 -4.302 39.946 1.00 97.56 183 ASN A C 1
ATOM 1483 O O . ASN A 1 183 ? -14.456 -4.723 41.067 1.00 97.56 183 ASN A O 1
ATOM 1487 N N . GLN A 1 184 ? -13.927 -3.007 39.738 1.00 96.50 184 GLN A N 1
ATOM 1488 C CA . GLN A 1 184 ? -13.910 -2.021 40.825 1.00 96.50 184 GLN A CA 1
ATOM 1489 C C . GLN A 1 184 ? -15.269 -1.873 41.525 1.00 96.50 184 GLN A C 1
ATOM 1491 O O . GLN A 1 184 ? -15.321 -1.612 42.729 1.00 96.50 184 GLN A O 1
ATOM 1496 N N . LYS A 1 185 ? -16.385 -1.984 40.791 1.00 96.25 185 LYS A N 1
ATOM 1497 C CA . LYS A 1 185 ? -17.728 -1.982 41.390 1.00 96.25 185 LYS A CA 1
ATOM 1498 C C . LYS A 1 185 ? -17.953 -3.242 42.230 1.00 96.25 185 LYS A C 1
ATOM 1500 O O . LYS A 1 185 ? -18.466 -3.107 43.337 1.00 96.25 185 LYS A O 1
ATOM 1505 N N . ILE A 1 186 ? -17.543 -4.417 41.746 1.00 96.75 186 ILE A N 1
ATOM 1506 C CA . ILE A 1 186 ? -17.647 -5.693 42.473 1.00 96.75 186 ILE A CA 1
ATOM 1507 C C . ILE A 1 186 ? -16.848 -5.635 43.778 1.00 96.75 186 ILE A C 1
ATOM 1509 O O . ILE A 1 186 ? -1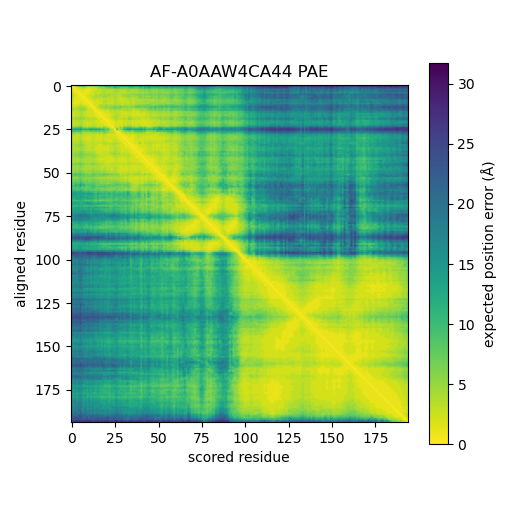7.440 -5.807 44.837 1.00 96.75 186 ILE A O 1
ATOM 1513 N N . GLU A 1 187 ? -15.568 -5.260 43.735 1.00 96.38 187 GLU A N 1
ATOM 1514 C CA . GLU A 1 187 ? -14.720 -5.140 44.935 1.00 96.38 187 GLU A CA 1
ATOM 1515 C C . GLU A 1 187 ? -15.313 -4.167 45.969 1.00 96.38 187 GLU A C 1
ATOM 1517 O O . GLU A 1 187 ? -15.278 -4.403 47.177 1.00 96.38 187 GLU A O 1
ATOM 1522 N N . LYS A 1 188 ? -15.898 -3.050 45.517 1.00 96.00 188 LYS A N 1
ATOM 1523 C CA . LYS A 1 188 ? -16.588 -2.104 46.409 1.00 96.00 188 LYS A CA 1
ATOM 1524 C C . LYS A 1 188 ? -17.857 -2.691 47.020 1.00 96.00 188 LYS A C 1
ATOM 1526 O O . LYS A 1 188 ? -18.191 -2.312 48.140 1.00 96.00 188 LYS A O 1
ATOM 1531 N N . MET A 1 189 ? -18.587 -3.537 46.295 1.00 96.06 189 MET A N 1
ATOM 1532 C CA . MET A 1 189 ? -19.769 -4.218 46.826 1.00 96.06 189 MET A CA 1
ATOM 1533 C C . MET A 1 189 ? -19.376 -5.302 47.828 1.00 96.06 189 MET A C 1
ATOM 1535 O O . MET A 1 189 ? -19.952 -5.338 48.910 1.00 96.06 189 MET A O 1
ATOM 1539 N N . GLU A 1 190 ? -18.371 -6.118 47.514 1.00 94.81 190 GLU A N 1
ATOM 1540 C CA . GLU A 1 190 ? -17.852 -7.157 48.408 1.00 94.81 190 GLU A CA 1
ATOM 1541 C C . GLU A 1 190 ? -17.326 -6.552 49.711 1.00 94.81 190 GLU A C 1
ATOM 1543 O O . GLU A 1 190 ? -17.741 -6.970 50.778 1.00 94.81 190 GLU A O 1
ATOM 1548 N N . ASN A 1 191 ? -16.548 -5.468 49.661 1.00 93.62 191 ASN A N 1
ATOM 1549 C CA . ASN A 1 191 ? -16.078 -4.788 50.877 1.00 93.62 191 ASN A CA 1
ATOM 1550 C C . ASN A 1 191 ? -17.196 -4.142 51.722 1.00 93.62 191 ASN A C 1
ATOM 1552 O O . ASN A 1 191 ? -16.965 -3.779 52.874 1.00 93.62 191 ASN A O 1
ATOM 1556 N N . ARG A 1 192 ? -18.384 -3.904 51.148 1.00 90.19 192 ARG A N 1
ATOM 1557 C CA . ARG A 1 192 ? -19.537 -3.325 51.864 1.00 90.19 192 ARG A CA 1
ATOM 1558 C C . ARG A 1 192 ? -20.484 -4.380 52.429 1.00 90.19 192 ARG A C 1
ATOM 1560 O O . ARG A 1 192 ? -21.248 -4.054 53.335 1.00 90.19 192 ARG A O 1
ATOM 1567 N N . HIS A 1 193 ? -20.496 -5.580 51.854 1.00 84.25 193 HIS A N 1
ATOM 1568 C CA . HIS A 1 193 ? -21.527 -6.590 52.102 1.00 84.25 193 HIS A CA 1
ATOM 1569 C C . HIS A 1 193 ? -20.989 -7.995 52.409 1.00 84.25 193 HIS A C 1
ATOM 1571 O O . HIS A 1 193 ? -21.793 -8.857 52.762 1.00 84.25 193 HIS A O 1
ATOM 1577 N N . GLY A 1 194 ? -19.685 -8.230 52.267 1.00 66.19 194 GLY A N 1
ATOM 1578 C CA . GLY A 1 194 ? -18.976 -9.440 52.693 1.00 66.19 194 GLY A CA 1
ATOM 1579 C C . GLY A 1 194 ? -18.309 -9.245 54.044 1.00 66.19 194 GLY A C 1
ATOM 1580 O O . GLY A 1 194 ? -18.300 -10.231 54.812 1.00 66.19 194 GLY A O 1
#

Radius of gyration: 33.36 Å; Cα contacts (8 Å, |Δi|>4): 188; chains: 1; bounding box: 70×32×100 Å

Sequence (194 aa):
AWYVTTLGNMHCRNGANFHGRVDFSDRSRVNFYSQPSFSNGAVINGSLRVSGRITYSGGEWLYSPIYNKLWKDTSQGGTWIYLNRQGNGGSDWIEMNKRISDRRYKSNIQDSQVSGLDVIEKLKTYSYRKEYDGQIEDISCGIMAQDVQKYAPEAFYENPDGAYSYRTFELVPYLIKAIQELNQKIEKMENRHG

Foldseek 3Di:
DWDADPVGDTDDPPDDDDPDDDDDDDDDDDDDPDDDDDPPDDDDPDDDDDPDFDDDVPGTFDDDPFFGDWDWDDPPPFIKIWTQGPDPPGIDIDTDDDPDPDPVPDPPDDDDPDQLQVLVVQWDWDFDWDADPNDIDTRHTDTDLVSCCVRVVVQWDADPVRDTDGNPVSNVVSVVNSVVVVVVVVVVVVVVPD

Mean predicted aligned error: 10.02 Å

Solvent-accessible surface area (backbone atoms only — not comparable to full-atom values): 12942 Å² total; per-residue (Å²): 113,70,53,68,48,99,86,69,52,78,47,65,78,79,82,87,88,77,94,69,92,83,88,77,67,99,87,67,84,88,86,72,96,61,88,86,85,61,96,89,60,86,89,74,95,69,90,85,88,73,94,72,84,57,72,56,100,90,50,70,72,64,92,52,100,56,36,71,45,78,49,77,47,80,55,97,93,47,37,33,39,36,38,31,35,58,87,87,65,54,66,53,76,44,80,46,91,78,90,76,89,54,70,92,82,60,75,90,85,71,84,79,84,73,60,19,44,72,36,55,74,67,51,60,74,42,66,48,78,48,76,58,98,92,44,78,47,82,40,76,78,42,70,55,37,68,48,33,47,74,62,41,48,90,24,35,48,70,45,98,89,67,52,70,35,62,44,67,74,63,49,48,62,36,52,54,42,19,53,53,53,50,50,55,52,49,56,56,47,45,79,72,76,109

InterPro domains:
  IPR030392 Intramolecular chaperone auto-processing domain [PF13884] (101-155)
  IPR030392 Intramolecular chaperone auto-processing domain [PS51688] (101-193)

Secondary structure (DSSP, 8-state):
-EEE-TT--EEESS----SS-----TT-----SS----TT----SSPPP-SS--EETTEE----SSEEEEEEE--TTS-EEEEEESTT--EEEEE-S-----GGG--S-------HHHHHTTS--EEEEEEETTEEEEEEEE--HHHHHHH-GGGEEE-TTS-EEE-HHHHHHHHHHHHHHHHHHHHHHHHHH-

Organism: NCBI:txid257758